Protein AF-A0A965DTY1-F1 (afdb_monomer_lite)

Sequence (358 aa):
MSQLIGAAFGLDPDPISHAQDLGVKCFQIQAGDPQGWKKPDVDFAGGTKELASFIKGKKLTVYLHAAYVINVASTNNRIRIPSRKLLQQTVDLAKELNAQGVIVHAGHVTKDDDPKKGFDNWRKAAEQTEMHVPVLIENTAGGSHAMARTLENITNLWEFVGHTEIGFCLDTCHAWAAGIKLETVVSDEAGKLFVNLEDKNQIAEVDIAKAAVTNIWDLSPSESPTGLAIDIKTKRLFSTCDKTLVVMDATNGKIVATVPIGEGCDGAAFDPASKLIFTSNGSGTVSVVKEVSANEFKLVETITTKRGARTISLDNKTHMVYLPTADYEPLPADAPKGTRAKVIPGSFQVLVLAPSKK

Structure (mmCIF, N/CA/C/O backbone):
data_AF-A0A965DTY1-F1
#
_entry.id   AF-A0A965DTY1-F1
#
loop_
_atom_site.group_PDB
_atom_site.id
_atom_site.type_symbol
_atom_site.label_atom_id
_atom_site.label_alt_id
_atom_site.label_comp_id
_atom_site.label_asym_id
_atom_site.label_entity_id
_atom_site.label_seq_id
_atom_site.pdbx_PDB_ins_code
_atom_site.Cartn_x
_atom_site.Cartn_y
_atom_site.Cartn_z
_atom_site.occupancy
_atom_site.B_iso_or_equiv
_atom_site.auth_seq_id
_atom_site.auth_comp_id
_atom_site.auth_asym_id
_atom_site.auth_atom_id
_atom_site.pdbx_PDB_model_num
ATOM 1 N N . MET A 1 1 ? 4.775 -14.799 5.779 1.00 44.03 1 MET A N 1
ATOM 2 C CA . MET A 1 1 ? 3.349 -14.447 5.993 1.00 44.03 1 MET A CA 1
ATOM 3 C C . MET A 1 1 ? 2.667 -14.511 4.639 1.00 44.03 1 MET A C 1
ATOM 5 O O . MET A 1 1 ? 3.230 -13.969 3.703 1.00 44.03 1 MET A O 1
ATOM 9 N N . SER A 1 2 ? 1.527 -15.190 4.496 1.00 49.75 2 SER A N 1
ATOM 10 C CA . SER A 1 2 ? 0.766 -15.139 3.239 1.00 49.75 2 SER A CA 1
ATOM 11 C C . SER A 1 2 ? 0.134 -13.756 3.090 1.00 49.75 2 SER A C 1
ATOM 13 O O . SER A 1 2 ? -0.606 -13.340 3.982 1.00 49.75 2 SER A O 1
ATOM 15 N N . GLN A 1 3 ? 0.407 -13.058 1.989 1.00 60.16 3 GLN A N 1
ATOM 16 C CA . GLN A 1 3 ? -0.306 -11.833 1.637 1.00 60.16 3 GLN A CA 1
ATOM 17 C C . GLN A 1 3 ? -1.795 -12.164 1.453 1.00 60.16 3 GLN A C 1
ATOM 19 O O . GLN A 1 3 ? -2.151 -13.032 0.655 1.00 60.16 3 GLN A O 1
ATOM 24 N N . LEU A 1 4 ? -2.666 -11.521 2.230 1.00 76.12 4 LEU A N 1
ATOM 25 C CA . LEU A 1 4 ? -4.111 -11.669 2.089 1.00 76.12 4 LEU A CA 1
ATOM 26 C C . LEU A 1 4 ? -4.615 -10.592 1.130 1.00 76.12 4 LEU A C 1
ATOM 28 O O . LEU A 1 4 ? -4.519 -9.406 1.429 1.00 76.12 4 LEU A O 1
ATOM 32 N N . ILE A 1 5 ? -5.154 -11.009 -0.013 1.00 77.50 5 ILE A N 1
ATOM 33 C CA . ILE A 1 5 ? -5.895 -10.122 -0.914 1.00 77.50 5 ILE A CA 1
ATOM 34 C C . ILE A 1 5 ? -7.361 -10.142 -0.475 1.00 77.50 5 ILE A C 1
ATOM 36 O O . ILE A 1 5 ? -7.925 -11.213 -0.228 1.00 77.50 5 ILE A O 1
ATOM 40 N N . GLY A 1 6 ? -7.954 -8.959 -0.341 1.00 89.38 6 GLY A N 1
ATOM 41 C CA . GLY A 1 6 ? -9.315 -8.781 0.146 1.00 89.38 6 GLY A CA 1
ATOM 42 C C . GLY A 1 6 ? -10.066 -7.666 -0.568 1.00 89.38 6 GLY A C 1
ATOM 43 O O . GLY A 1 6 ? -9.585 -7.121 -1.559 1.00 89.38 6 GLY A O 1
ATOM 44 N N . ALA A 1 7 ? -11.247 -7.337 -0.054 1.00 91.75 7 ALA A N 1
ATOM 45 C CA . ALA A 1 7 ? -12.116 -6.295 -0.595 1.00 91.75 7 ALA A CA 1
ATOM 46 C C . ALA A 1 7 ? -12.779 -5.478 0.528 1.00 91.75 7 ALA A C 1
ATOM 48 O O . ALA A 1 7 ? -12.890 -5.941 1.663 1.00 91.75 7 ALA A O 1
ATOM 49 N N . ALA A 1 8 ? -13.214 -4.256 0.220 1.00 93.12 8 ALA A N 1
ATOM 50 C CA . ALA A 1 8 ? -13.987 -3.418 1.133 1.00 93.12 8 ALA A CA 1
ATOM 51 C C . ALA A 1 8 ? -15.462 -3.432 0.715 1.00 93.12 8 ALA A C 1
ATOM 53 O O . ALA A 1 8 ? -15.778 -3.118 -0.430 1.00 93.12 8 ALA A O 1
ATOM 54 N N . PHE A 1 9 ? -16.356 -3.794 1.635 1.00 94.38 9 PHE A N 1
ATOM 55 C CA . PHE A 1 9 ? -17.782 -3.997 1.345 1.00 94.38 9 PHE A CA 1
ATOM 56 C C . PHE A 1 9 ? -18.688 -2.868 1.850 1.00 94.38 9 PHE A C 1
ATOM 58 O O . PHE A 1 9 ? -19.859 -2.809 1.493 1.00 94.38 9 PHE A O 1
ATOM 65 N N . GLY A 1 10 ? -18.168 -1.934 2.650 1.00 91.69 10 GLY A N 1
ATOM 66 C CA . GLY A 1 10 ? -18.979 -0.843 3.195 1.00 91.69 10 GLY A CA 1
ATOM 67 C C . GLY A 1 10 ? -20.099 -1.359 4.109 1.00 91.69 10 GLY A C 1
ATOM 68 O O . GLY A 1 10 ? -19.841 -2.192 4.979 1.00 91.69 10 GLY A O 1
ATOM 69 N N . LEU A 1 11 ? -21.318 -0.843 3.923 1.00 89.69 11 LEU A N 1
ATOM 70 C CA . LEU A 1 11 ? -22.541 -1.229 4.647 1.00 89.69 11 LEU A CA 1
ATOM 71 C C . LEU A 1 11 ? -23.241 -2.429 3.987 1.00 89.69 11 LEU A C 1
ATOM 73 O O . LEU A 1 11 ? -24.417 -2.364 3.641 1.00 89.69 11 LEU A O 1
ATOM 77 N N . ASP A 1 12 ? -22.496 -3.499 3.737 1.00 92.31 12 ASP A N 1
ATOM 78 C CA . ASP A 1 12 ? -23.054 -4.717 3.153 1.00 92.31 12 ASP A CA 1
ATOM 79 C C . ASP A 1 12 ? -23.838 -5.513 4.211 1.00 92.31 12 ASP A C 1
ATOM 81 O O . ASP A 1 12 ? -23.256 -5.849 5.250 1.00 92.31 12 ASP A O 1
ATOM 85 N N . PRO A 1 13 ? -25.127 -5.829 3.977 1.00 93.50 13 PRO A N 1
ATOM 86 C CA . PRO A 1 13 ? -25.920 -6.593 4.928 1.00 93.50 13 PRO A CA 1
ATOM 87 C C . PRO A 1 13 ? -25.627 -8.103 4.926 1.00 93.50 13 PRO A C 1
ATOM 89 O O . PRO A 1 13 ? -26.042 -8.814 5.844 1.00 93.50 13 PRO A O 1
ATOM 92 N N . ASP A 1 14 ? -24.907 -8.622 3.926 1.00 95.50 14 ASP A N 1
ATOM 93 C CA . ASP A 1 14 ? -24.452 -10.015 3.876 1.00 95.50 14 ASP A CA 1
ATOM 94 C C . ASP A 1 14 ? -23.006 -10.129 3.350 1.00 95.50 14 ASP A C 1
ATOM 96 O O . ASP A 1 14 ? -22.740 -10.689 2.276 1.00 95.50 14 ASP A O 1
ATOM 100 N N . PRO A 1 15 ? -22.020 -9.670 4.145 1.00 95.50 15 PRO A N 1
ATOM 101 C CA . PRO A 1 15 ? -20.619 -9.696 3.738 1.00 95.50 15 PRO A CA 1
ATOM 102 C C . PRO A 1 15 ? -20.065 -11.125 3.611 1.00 95.50 15 PRO A C 1
ATOM 104 O O . PRO A 1 15 ? -19.002 -11.329 3.025 1.00 95.50 15 PRO A O 1
ATOM 107 N N . ILE A 1 16 ? -20.755 -12.134 4.162 1.00 95.31 16 ILE A N 1
ATOM 108 C CA . ILE A 1 16 ? -20.329 -13.537 4.102 1.00 95.31 16 ILE A CA 1
ATOM 109 C C . ILE A 1 16 ? -20.594 -14.119 2.717 1.00 95.31 16 ILE A C 1
ATOM 111 O O . ILE A 1 16 ? -19.704 -14.769 2.157 1.00 95.31 16 ILE A O 1
ATOM 115 N N . SER A 1 17 ? -21.796 -13.908 2.181 1.00 95.31 17 SER A N 1
ATOM 116 C CA . SER A 1 17 ? -22.133 -14.341 0.822 1.00 95.31 17 SER A CA 1
ATOM 117 C C . SER A 1 17 ? -21.307 -13.569 -0.203 1.00 95.31 17 SER A C 1
ATOM 119 O O . SER A 1 17 ? -20.682 -14.184 -1.064 1.00 95.31 17 SER A O 1
ATOM 121 N N . HIS A 1 18 ? -21.165 -12.253 -0.032 1.00 95.50 18 HIS A N 1
ATOM 122 C CA . HIS A 1 18 ? -20.361 -11.437 -0.941 1.00 95.50 18 HIS A CA 1
ATOM 123 C C . HIS A 1 18 ? -18.877 -11.853 -0.964 1.00 95.50 18 HIS A C 1
ATOM 125 O O . HIS A 1 18 ? -18.286 -12.004 -2.036 1.00 95.50 18 HIS A O 1
ATOM 131 N N . ALA A 1 19 ? -18.268 -12.131 0.197 1.00 94.94 19 ALA A N 1
ATOM 132 C CA . ALA A 1 19 ? -16.904 -12.664 0.251 1.00 94.94 19 ALA A CA 1
ATOM 133 C C . ALA A 1 19 ? -16.766 -14.004 -0.487 1.00 94.94 19 ALA A C 1
ATOM 135 O O . ALA A 1 19 ? -15.760 -14.245 -1.159 1.00 94.94 19 ALA A O 1
ATOM 136 N N . GLN A 1 20 ? -17.771 -14.877 -0.366 1.00 93.62 20 GLN A N 1
ATOM 137 C CA . GLN A 1 20 ? -17.797 -16.172 -1.038 1.00 93.62 20 GLN A CA 1
ATOM 138 C C . GLN A 1 20 ? -17.907 -16.020 -2.559 1.00 93.62 20 GLN A C 1
ATOM 140 O O . GLN A 1 20 ? -17.165 -16.694 -3.274 1.00 93.62 20 GLN A O 1
ATOM 145 N N . ASP A 1 21 ? -18.762 -15.119 -3.035 1.00 95.25 21 ASP A N 1
ATOM 146 C CA . ASP A 1 21 ? -18.956 -14.850 -4.462 1.00 95.25 21 ASP A CA 1
ATOM 147 C C . ASP A 1 21 ? -17.685 -14.293 -5.117 1.00 95.25 21 ASP A C 1
ATOM 149 O O . ASP A 1 21 ? -17.334 -14.675 -6.234 1.00 95.25 21 ASP A O 1
ATOM 153 N N . LEU A 1 22 ? -16.939 -13.452 -4.394 1.00 93.62 22 LEU A N 1
ATOM 154 C CA . LEU A 1 22 ? -15.641 -12.930 -4.836 1.00 93.62 22 LEU A CA 1
ATOM 155 C C . LEU A 1 22 ? -14.469 -13.897 -4.596 1.00 93.62 22 LEU A C 1
ATOM 157 O O . LEU A 1 22 ? -13.352 -13.633 -5.042 1.00 93.62 22 LEU A O 1
ATOM 161 N N . GLY A 1 23 ? -14.684 -14.998 -3.872 1.00 92.44 23 GLY A N 1
ATOM 162 C CA . GLY A 1 23 ? -13.633 -15.949 -3.509 1.00 92.44 23 GLY A CA 1
ATOM 163 C C . GLY A 1 23 ? -12.563 -15.382 -2.564 1.00 92.44 23 GLY A C 1
ATOM 164 O O . GLY A 1 23 ? -11.454 -15.922 -2.505 1.00 92.44 23 GLY A O 1
ATOM 165 N N . VAL A 1 24 ? -12.866 -14.312 -1.821 1.00 92.44 24 VAL A N 1
ATOM 166 C CA . VAL A 1 24 ? -11.932 -13.668 -0.883 1.00 92.44 24 VAL A CA 1
ATOM 167 C C . VAL A 1 24 ? -12.095 -14.216 0.534 1.00 92.44 24 VAL A C 1
ATOM 169 O O . VAL A 1 24 ? -13.180 -14.589 0.971 1.00 92.44 24 VAL A O 1
ATOM 172 N N . LYS A 1 25 ? -10.990 -14.259 1.287 1.00 92.88 25 LYS A N 1
ATOM 173 C CA . LYS A 1 25 ? -10.983 -14.656 2.711 1.00 92.88 25 LYS A CA 1
ATOM 174 C C . LYS A 1 25 ? -10.680 -13.506 3.662 1.00 92.88 25 LYS A C 1
ATOM 176 O O . LYS A 1 25 ? -10.704 -13.705 4.871 1.00 92.88 25 LYS A O 1
ATOM 181 N N . CYS A 1 26 ? -10.368 -12.338 3.118 1.00 95.31 26 CYS A N 1
ATOM 182 C CA . CYS A 1 26 ? -10.081 -11.118 3.850 1.00 95.31 26 CYS A CA 1
ATOM 183 C C . CYS A 1 26 ? -11.016 -10.026 3.339 1.00 95.31 26 CYS A C 1
ATOM 185 O O . CYS A 1 26 ? -11.163 -9.887 2.125 1.00 95.31 26 CYS A O 1
ATOM 187 N N . PHE A 1 27 ? -11.648 -9.268 4.228 1.00 96.12 27 PHE A N 1
ATOM 188 C CA . PHE A 1 27 ? -12.442 -8.112 3.827 1.00 96.12 27 PHE A CA 1
ATOM 189 C C . PHE A 1 27 ? -12.602 -7.085 4.948 1.00 96.12 27 PHE A C 1
ATOM 191 O O . PHE A 1 27 ? -12.341 -7.357 6.120 1.00 96.12 27 PHE A O 1
ATOM 198 N N . GLN A 1 28 ? -13.049 -5.895 4.567 1.00 96.88 28 GLN A N 1
ATOM 199 C CA . GLN A 1 28 ? -13.384 -4.801 5.469 1.00 96.88 28 GLN A CA 1
ATOM 200 C C . GLN A 1 28 ? -14.872 -4.464 5.357 1.00 96.88 28 GLN A C 1
ATOM 202 O O . GLN A 1 28 ? -15.403 -4.382 4.250 1.00 96.88 28 GLN A O 1
ATOM 207 N N . ILE A 1 29 ? -15.527 -4.211 6.490 1.00 96.62 29 ILE A N 1
ATOM 208 C CA . ILE A 1 29 ? -16.904 -3.691 6.554 1.00 96.62 29 ILE A CA 1
ATOM 209 C C . ILE A 1 29 ? -16.952 -2.390 7.353 1.00 96.62 29 ILE A C 1
ATOM 211 O O . ILE A 1 29 ? -16.073 -2.111 8.171 1.00 96.62 29 ILE A O 1
ATOM 215 N N . GLN A 1 30 ? -17.984 -1.590 7.113 1.00 95.94 30 GLN A N 1
ATOM 216 C CA . GLN A 1 30 ? -18.230 -0.345 7.830 1.00 95.94 30 GLN A CA 1
ATOM 217 C C . GLN A 1 30 ? -18.951 -0.624 9.159 1.00 95.94 30 GLN A C 1
ATOM 219 O O . GLN A 1 30 ? -19.897 -1.406 9.204 1.00 95.94 30 GLN A O 1
ATOM 224 N N . ALA A 1 31 ? -18.520 0.028 10.241 1.00 91.31 31 ALA A N 1
ATOM 225 C CA . ALA A 1 31 ? -19.165 -0.077 11.550 1.00 91.31 31 ALA A CA 1
ATOM 226 C C . ALA A 1 31 ? -20.314 0.943 11.683 1.00 91.31 31 ALA A C 1
ATOM 228 O O . ALA A 1 31 ? -20.090 2.086 12.090 1.00 91.31 31 ALA A O 1
ATOM 229 N N . GLY A 1 32 ? -21.533 0.530 11.332 1.00 91.94 32 GLY A N 1
ATOM 230 C CA . GLY A 1 32 ? -22.729 1.380 11.315 1.00 91.94 32 GLY A CA 1
ATOM 231 C C . GLY A 1 32 ? -22.646 2.559 10.337 1.00 91.94 32 GLY A C 1
ATOM 232 O O . GLY A 1 32 ? -21.766 2.622 9.483 1.00 91.94 32 GLY A O 1
ATOM 233 N N . ASP A 1 33 ? -23.570 3.518 10.452 1.00 93.50 33 ASP A N 1
ATOM 234 C CA . ASP A 1 33 ? -23.612 4.701 9.577 1.00 93.50 33 ASP A CA 1
ATOM 235 C C . ASP A 1 33 ? -22.271 5.474 9.594 1.00 93.50 33 ASP A C 1
ATOM 237 O O . ASP A 1 33 ? -21.916 6.057 10.627 1.00 93.50 33 ASP A O 1
ATOM 241 N N . PRO A 1 34 ? -21.537 5.550 8.464 1.00 92.69 34 PRO A N 1
ATOM 242 C CA . PRO A 1 34 ? -20.238 6.213 8.409 1.00 92.69 34 PRO A CA 1
ATOM 243 C C . PRO A 1 34 ? -20.304 7.715 8.714 1.00 92.69 34 PRO A C 1
ATOM 245 O O . PRO A 1 34 ? -19.287 8.308 9.073 1.00 92.69 34 PRO A O 1
ATOM 248 N N . GLN A 1 35 ? -21.475 8.341 8.575 1.00 94.69 35 GLN A N 1
ATOM 249 C CA . GLN A 1 35 ? -21.698 9.766 8.838 1.00 94.69 35 GLN A CA 1
ATOM 250 C C . GLN A 1 35 ? -22.445 10.012 10.165 1.00 94.69 35 GLN A C 1
ATOM 252 O O . GLN A 1 35 ? -22.786 11.151 10.494 1.00 94.69 35 GLN A O 1
ATOM 257 N N . GLY A 1 36 ? -22.709 8.954 10.936 1.00 94.31 36 GLY A N 1
ATOM 258 C CA . GLY A 1 36 ? -23.545 8.987 12.129 1.00 94.31 36 GLY A CA 1
ATOM 259 C C . GLY A 1 36 ? -22.767 8.935 13.446 1.00 94.31 36 GLY A C 1
ATOM 260 O O . GLY A 1 36 ? -21.664 8.411 13.538 1.00 94.31 36 GLY A O 1
ATOM 261 N N . TRP A 1 37 ? -23.394 9.438 14.515 1.00 96.88 37 TRP A N 1
ATOM 262 C CA . TRP A 1 37 ? -22.891 9.354 15.900 1.00 96.88 37 TRP A CA 1
ATOM 263 C C . TRP A 1 37 ? -23.561 8.247 16.728 1.00 96.88 37 TRP A C 1
ATOM 265 O O . TRP A 1 37 ? -23.417 8.200 17.953 1.00 96.88 37 TRP A O 1
ATOM 275 N N . LYS A 1 38 ? -24.371 7.400 16.083 1.00 96.12 38 LYS A N 1
ATOM 276 C CA . LYS A 1 38 ? -25.043 6.284 16.753 1.00 96.12 38 LYS A CA 1
ATOM 277 C C . LYS A 1 38 ? -24.011 5.246 17.186 1.00 96.12 38 LYS A C 1
ATOM 279 O O . LYS A 1 38 ? -22.919 5.183 16.633 1.00 96.12 38 LYS A O 1
ATOM 284 N N . LYS A 1 39 ? -24.371 4.436 18.187 1.00 96.25 39 LYS A N 1
ATOM 285 C CA . LYS A 1 39 ? -23.542 3.295 18.588 1.00 96.25 39 LYS A CA 1
ATOM 286 C C . LYS A 1 39 ? -23.297 2.417 17.343 1.00 96.25 39 LYS A C 1
ATOM 288 O O . LYS A 1 39 ? -24.282 2.150 16.657 1.00 96.25 39 LYS A O 1
ATOM 293 N N . PRO A 1 40 ? -22.055 1.980 17.069 1.00 95.81 40 PRO A N 1
ATOM 294 C CA . PRO A 1 40 ? -21.754 1.158 15.908 1.00 95.81 40 PRO A CA 1
ATOM 295 C C . PRO A 1 40 ? -22.448 -0.197 16.006 1.00 95.81 40 PRO A C 1
ATOM 297 O O . PRO A 1 40 ? -22.589 -0.764 17.096 1.00 95.81 40 PRO A O 1
ATOM 300 N N . ASP A 1 41 ? -22.838 -0.711 14.853 1.00 94.75 41 ASP A N 1
ATOM 301 C CA . ASP A 1 41 ? -23.474 -2.002 14.657 1.00 94.75 41 ASP A CA 1
ATOM 302 C C . ASP A 1 41 ? -23.024 -2.623 13.326 1.00 94.75 41 ASP A C 1
ATOM 304 O O . ASP A 1 41 ? -22.194 -2.071 12.598 1.00 94.75 41 ASP A O 1
ATOM 308 N N . VAL A 1 42 ? -23.530 -3.823 13.051 1.00 94.12 42 VAL A N 1
ATOM 309 C CA . VAL A 1 42 ? -23.420 -4.477 11.746 1.00 94.12 42 VAL A CA 1
ATOM 310 C C . VAL A 1 42 ? -24.822 -4.686 11.204 1.00 94.12 42 VAL A C 1
ATOM 312 O O . VAL A 1 42 ? -25.698 -5.142 11.940 1.00 94.12 42 VAL A O 1
ATOM 315 N N . ASP A 1 43 ? -25.025 -4.410 9.919 1.00 91.38 43 ASP A N 1
ATOM 316 C CA . ASP A 1 43 ? -26.311 -4.616 9.241 1.00 91.38 43 ASP A CA 1
ATOM 317 C C . ASP A 1 43 ? -26.515 -6.084 8.821 1.00 91.38 43 ASP A C 1
ATOM 319 O O . ASP A 1 43 ? -27.026 -6.394 7.756 1.00 91.38 43 ASP A O 1
ATOM 323 N N . PHE A 1 44 ? -26.062 -7.030 9.645 1.00 95.00 44 PHE A N 1
ATOM 324 C CA . PHE A 1 44 ? -26.203 -8.454 9.357 1.00 95.00 44 PHE A CA 1
ATOM 325 C C . PHE A 1 44 ? -27.496 -8.984 9.974 1.00 95.00 44 PHE A C 1
ATOM 327 O O . PHE A 1 44 ? -27.711 -8.819 11.175 1.00 95.00 44 PHE A O 1
ATOM 334 N N . ALA A 1 45 ? -28.329 -9.679 9.193 1.00 93.38 45 ALA A N 1
ATOM 335 C CA . ALA A 1 45 ? -29.639 -10.166 9.648 1.00 93.38 45 ALA A CA 1
ATOM 336 C C . ALA A 1 45 ? -29.565 -11.054 10.910 1.00 93.38 45 ALA A C 1
ATOM 338 O O . ALA A 1 45 ? -30.432 -10.974 11.780 1.00 93.38 45 ALA A O 1
ATOM 339 N N . GLY A 1 46 ? -28.505 -11.859 11.036 1.00 92.88 46 GLY A N 1
ATOM 340 C CA . GLY A 1 46 ? -28.222 -12.692 12.214 1.00 92.88 46 GLY A CA 1
ATOM 341 C C . GLY A 1 46 ? -27.621 -11.945 13.416 1.00 92.88 46 GLY A C 1
ATOM 342 O O . GLY A 1 46 ? -27.363 -12.516 14.479 1.00 92.88 46 GLY A O 1
ATOM 343 N N . GLY A 1 47 ? -27.354 -10.650 13.252 1.00 94.38 47 GLY A N 1
ATOM 344 C CA . GLY A 1 47 ? -26.660 -9.801 14.209 1.00 94.38 47 GLY A CA 1
ATOM 345 C C . GLY A 1 47 ? -25.188 -10.172 14.422 1.00 94.38 47 GLY A C 1
ATOM 346 O O . GLY A 1 47 ? -24.638 -11.115 13.848 1.00 94.38 47 GLY A O 1
ATOM 347 N N . THR A 1 48 ? -24.536 -9.425 15.313 1.00 95.06 48 THR A N 1
ATOM 348 C CA . THR A 1 48 ? -23.092 -9.518 15.582 1.00 95.06 48 THR A CA 1
ATOM 349 C C . THR A 1 48 ? -22.625 -10.930 15.944 1.00 95.06 48 THR A C 1
ATOM 351 O O . THR A 1 48 ? -21.600 -11.387 15.446 1.00 95.06 48 THR A O 1
ATOM 354 N N . LYS A 1 49 ? -23.369 -11.655 16.792 1.00 95.75 49 LYS A N 1
ATOM 355 C CA . LYS A 1 49 ? -22.956 -12.986 17.285 1.00 95.75 49 LYS A CA 1
ATOM 356 C C . LYS A 1 49 ? -22.949 -14.048 16.191 1.00 95.75 49 LYS A C 1
ATOM 358 O O . LYS A 1 49 ? -22.062 -14.906 16.167 1.00 95.75 49 LYS A O 1
ATOM 363 N N . GLU A 1 50 ? -23.942 -14.016 15.310 1.00 96.69 50 GLU A N 1
ATOM 364 C CA . GLU A 1 50 ? -24.015 -14.960 14.202 1.00 96.69 50 GLU A CA 1
ATOM 365 C C . GLU A 1 50 ? -22.949 -14.629 13.154 1.00 96.69 50 GLU A C 1
ATOM 367 O O . GLU A 1 50 ? -22.210 -15.525 12.741 1.00 96.69 50 GLU A O 1
ATOM 372 N N . LEU A 1 51 ? -22.759 -13.341 12.835 1.00 96.81 51 LEU A N 1
ATOM 373 C CA . LEU A 1 51 ? -21.675 -12.901 11.956 1.00 96.81 51 LEU A CA 1
ATOM 374 C C . LEU A 1 51 ? -20.300 -13.341 12.486 1.00 96.81 51 LEU A C 1
ATOM 376 O O . LEU A 1 51 ? -19.520 -13.947 11.751 1.00 96.81 51 LEU A O 1
ATOM 380 N N . ALA A 1 52 ? -20.023 -13.129 13.776 1.00 97.00 52 ALA A N 1
ATOM 381 C CA . ALA A 1 52 ? -18.791 -13.583 14.428 1.00 97.00 52 ALA A CA 1
ATOM 382 C C . ALA A 1 52 ? -18.591 -15.106 14.310 1.00 97.00 52 ALA A C 1
ATOM 384 O O . ALA A 1 52 ? -17.478 -15.592 14.081 1.00 97.00 52 ALA A O 1
ATOM 385 N N . SER A 1 53 ? -19.679 -15.873 14.432 1.00 97.31 53 SER A N 1
ATOM 386 C CA . SER A 1 53 ? -19.658 -17.332 14.292 1.00 97.31 53 SER A CA 1
ATOM 387 C C . SER A 1 53 ? -19.304 -17.754 12.864 1.00 97.31 53 SER A C 1
ATOM 389 O O . SER A 1 53 ? -18.481 -18.656 12.687 1.00 97.31 53 SER A O 1
ATOM 391 N N . PHE A 1 54 ? -19.840 -17.069 11.847 1.00 96.38 54 PHE A N 1
ATOM 392 C CA . PHE A 1 54 ? -19.468 -17.289 10.447 1.00 96.38 54 PHE A CA 1
ATOM 393 C C . PHE A 1 54 ? -18.013 -16.921 10.164 1.00 96.38 54 PHE A C 1
ATOM 395 O O . PHE A 1 54 ? -17.301 -17.725 9.558 1.00 96.38 54 PHE A O 1
ATOM 402 N N . ILE A 1 55 ? -17.551 -15.761 10.641 1.00 95.62 55 ILE A N 1
ATOM 403 C CA . ILE A 1 55 ? -16.160 -15.306 10.493 1.00 95.62 55 ILE A CA 1
ATOM 404 C C . ILE A 1 55 ? -15.202 -16.365 11.040 1.00 95.62 55 ILE A C 1
ATOM 406 O O . ILE A 1 55 ? -14.299 -16.825 10.336 1.00 95.62 55 ILE A O 1
ATOM 410 N N . LYS A 1 56 ? -15.444 -16.833 12.269 1.00 95.50 56 LYS A N 1
ATOM 411 C CA . LYS A 1 56 ? -14.625 -17.869 12.904 1.00 95.50 56 LYS A CA 1
ATOM 412 C C . LYS A 1 56 ? -14.722 -19.213 12.179 1.00 95.50 56 LYS A C 1
ATOM 414 O O . LYS A 1 56 ? -13.695 -19.825 11.889 1.00 95.50 56 LYS A O 1
ATOM 419 N N . GLY A 1 57 ? -15.937 -19.678 11.883 1.00 95.50 57 GLY A N 1
ATOM 420 C CA . GLY A 1 57 ? -16.184 -20.987 11.271 1.00 95.50 57 GLY A CA 1
ATOM 421 C C . GLY A 1 57 ? -15.596 -21.113 9.865 1.00 95.50 57 GLY A C 1
ATOM 422 O O . GLY A 1 57 ? -15.011 -22.143 9.529 1.00 95.50 57 GLY A O 1
ATOM 423 N N . LYS A 1 58 ? -15.679 -20.042 9.068 1.00 93.69 58 LYS A N 1
ATOM 424 C CA . LYS A 1 58 ? -15.114 -19.968 7.713 1.00 93.69 58 LYS A CA 1
ATOM 425 C C . LYS A 1 58 ? -13.647 -19.505 7.686 1.00 93.69 58 LYS A C 1
ATOM 427 O O . LYS A 1 58 ? -13.055 -19.470 6.608 1.00 93.69 58 LYS A O 1
ATOM 432 N N . LYS A 1 59 ? -13.043 -19.212 8.849 1.00 93.06 59 LYS A N 1
ATOM 433 C CA . LYS A 1 59 ? -11.668 -18.691 8.997 1.00 93.06 59 LYS A CA 1
ATOM 434 C C . LYS A 1 59 ? -11.431 -17.436 8.148 1.00 93.06 59 LYS A C 1
ATOM 436 O O . LYS A 1 59 ? -10.447 -17.355 7.413 1.00 93.06 59 LYS A O 1
ATOM 441 N N . LEU A 1 60 ? -12.371 -16.500 8.217 1.00 94.56 60 LEU A N 1
ATOM 442 C CA . LEU A 1 60 ? -12.309 -15.226 7.510 1.00 94.56 60 LEU A CA 1
ATOM 443 C C . LEU A 1 60 ? -11.520 -14.211 8.341 1.00 94.56 60 LEU A C 1
ATOM 445 O O . LEU A 1 60 ? -11.605 -14.187 9.568 1.00 94.56 60 LEU A O 1
ATOM 449 N N . THR A 1 61 ? -10.766 -13.364 7.656 1.00 95.75 61 THR A N 1
ATOM 450 C CA . THR A 1 61 ? -10.105 -12.190 8.218 1.00 95.75 61 THR A CA 1
ATOM 451 C C . THR A 1 61 ? -10.993 -10.980 7.969 1.00 95.75 61 THR A C 1
ATOM 453 O O . THR A 1 61 ? -11.288 -10.660 6.821 1.00 95.75 61 THR A O 1
ATOM 456 N N . VAL A 1 62 ? -11.423 -10.308 9.034 1.00 96.75 62 VAL A N 1
ATOM 457 C CA . VAL A 1 62 ? -12.307 -9.141 8.928 1.00 96.75 62 VAL A CA 1
ATOM 458 C C . VAL A 1 62 ? -11.691 -7.948 9.626 1.00 96.75 62 VAL A C 1
ATOM 460 O O . VAL A 1 62 ? -11.186 -8.082 10.738 1.00 96.75 62 VAL A O 1
ATOM 463 N N . TYR A 1 63 ? -11.774 -6.790 8.989 1.00 97.69 63 TYR A N 1
ATOM 464 C CA . TYR A 1 63 ? -11.472 -5.499 9.588 1.00 97.69 63 TYR A CA 1
ATOM 465 C C . TYR A 1 63 ? -12.736 -4.637 9.672 1.00 97.69 63 TYR A C 1
ATOM 467 O O . TYR A 1 63 ? -13.597 -4.705 8.792 1.00 97.69 63 TYR A O 1
ATOM 475 N N . LEU A 1 64 ? -12.846 -3.816 10.718 1.00 97.62 64 LEU A N 1
ATOM 476 C CA . LEU A 1 64 ? -13.896 -2.801 10.816 1.00 97.62 64 LEU A CA 1
ATOM 477 C C . LEU A 1 64 ? -13.340 -1.434 10.449 1.00 97.62 64 LEU A C 1
ATOM 479 O O . LEU A 1 64 ? -12.371 -0.990 11.052 1.00 97.62 64 LEU A O 1
ATOM 483 N N . HIS A 1 65 ? -13.995 -0.730 9.535 1.00 98.19 65 HIS A N 1
ATOM 484 C CA . HIS A 1 65 ? -13.744 0.689 9.339 1.00 98.19 65 HIS A CA 1
ATOM 485 C C . HIS A 1 65 ? -14.660 1.503 10.255 1.00 98.19 65 HIS A C 1
ATOM 487 O O . HIS A 1 65 ? -15.883 1.339 10.241 1.00 98.19 65 HIS A O 1
ATOM 493 N N . ALA A 1 66 ? -14.077 2.385 11.061 1.00 98.06 66 ALA A N 1
ATOM 494 C CA . ALA A 1 66 ? -14.816 3.254 11.964 1.00 98.06 66 ALA A CA 1
ATOM 495 C C . ALA A 1 66 ? -15.579 4.354 11.199 1.00 98.06 66 ALA A C 1
ATOM 497 O O . ALA A 1 66 ? -15.316 4.622 10.023 1.00 98.06 66 ALA A O 1
ATOM 498 N N . ALA A 1 67 ? -16.540 5.004 11.857 1.00 97.38 67 ALA A N 1
ATOM 499 C CA . ALA A 1 67 ? -17.298 6.100 11.254 1.00 97.38 67 ALA A CA 1
ATOM 500 C C . ALA A 1 67 ? -16.397 7.309 10.930 1.00 97.38 67 ALA A C 1
ATOM 502 O O . ALA A 1 67 ? -15.558 7.712 11.741 1.00 97.38 67 ALA A O 1
ATOM 503 N N . TYR A 1 68 ? -16.611 7.938 9.772 1.00 95.38 68 TYR A N 1
ATOM 504 C CA . TYR A 1 68 ? -15.821 9.074 9.283 1.00 95.38 68 TYR A CA 1
ATOM 505 C C . TYR A 1 68 ? -15.983 10.343 10.133 1.00 95.38 68 TYR A C 1
ATOM 507 O O . TYR A 1 68 ? -15.145 11.241 10.065 1.00 95.38 68 TYR A O 1
ATOM 515 N N . VAL A 1 69 ? -17.037 10.428 10.954 1.00 97.00 69 VAL A N 1
ATOM 516 C CA . VAL A 1 69 ? -17.254 11.553 11.883 1.00 97.00 69 VAL A CA 1
ATOM 517 C C . VAL A 1 69 ? -16.288 11.567 13.068 1.00 97.00 69 VAL A C 1
ATOM 519 O O . VAL A 1 69 ? -16.169 12.590 13.748 1.00 97.00 69 VAL A O 1
ATOM 522 N N . ILE A 1 70 ? -15.597 10.454 13.335 1.00 98.50 70 ILE A N 1
ATOM 523 C CA . ILE A 1 70 ? -14.609 10.377 14.410 1.00 98.50 70 ILE A CA 1
ATOM 524 C C . ILE A 1 70 ? -13.447 11.316 14.082 1.00 98.50 70 ILE A C 1
ATOM 526 O O . ILE A 1 70 ? -12.716 11.140 13.113 1.00 98.50 70 ILE A O 1
ATOM 530 N N . ASN A 1 71 ? -13.233 12.300 14.950 1.00 98.62 71 ASN A N 1
ATOM 531 C CA . ASN A 1 71 ? -12.068 13.169 14.917 1.00 98.62 71 ASN A CA 1
ATOM 532 C C . ASN A 1 71 ? -11.536 13.361 16.342 1.00 98.62 71 ASN A C 1
ATOM 534 O O . ASN A 1 71 ? -11.843 14.340 17.032 1.00 98.62 71 ASN A O 1
ATOM 538 N N . VAL A 1 72 ? -10.720 12.404 16.791 1.00 98.50 72 VAL A N 1
ATOM 539 C CA . VAL A 1 72 ? -10.095 12.461 18.121 1.00 98.50 72 VAL A CA 1
ATOM 540 C C . VAL A 1 72 ? -9.042 13.564 18.230 1.00 98.50 72 VAL A C 1
ATOM 542 O O . VAL A 1 72 ? -8.784 14.017 19.340 1.00 98.50 72 VAL A O 1
ATOM 545 N N . ALA A 1 73 ? -8.491 14.042 17.109 1.00 98.69 73 ALA A N 1
ATOM 546 C CA . ALA A 1 73 ? -7.530 15.142 17.070 1.00 98.69 73 ALA A CA 1
ATOM 547 C C . ALA A 1 73 ? -8.174 16.511 17.363 1.00 98.69 73 ALA A C 1
ATOM 549 O O . ALA A 1 73 ? -7.494 17.429 17.824 1.00 98.69 73 ALA A O 1
ATOM 550 N N . SER A 1 74 ? -9.486 16.650 17.137 1.00 98.56 74 SER A N 1
ATOM 551 C CA . SER A 1 74 ? -10.209 17.921 17.246 1.00 98.56 74 SER A CA 1
ATOM 552 C C . SER A 1 74 ? -9.968 18.635 18.579 1.00 98.56 74 SER A C 1
ATOM 554 O O . SER A 1 74 ? -10.082 18.041 19.650 1.00 98.56 74 SER A O 1
ATOM 556 N N . THR A 1 75 ? -9.720 19.943 18.559 1.00 98.38 75 THR A N 1
ATOM 557 C CA . THR A 1 75 ? -9.649 20.764 19.781 1.00 98.38 75 THR A CA 1
ATOM 558 C C . THR A 1 75 ? -11.033 21.055 20.375 1.00 98.38 75 THR A C 1
ATOM 560 O O . THR A 1 75 ? -11.141 21.334 21.571 1.00 98.38 75 THR A O 1
ATOM 563 N N . ASN A 1 76 ? -12.110 20.866 19.605 1.00 98.25 76 ASN A N 1
ATOM 564 C CA . ASN A 1 76 ? -13.486 21.030 20.061 1.00 98.25 76 ASN A CA 1
ATOM 565 C C . ASN A 1 76 ? -13.967 19.811 20.867 1.00 98.25 76 ASN A C 1
ATOM 567 O O . ASN A 1 76 ? -14.180 18.726 20.326 1.00 98.25 76 ASN A O 1
ATOM 571 N N . ASN A 1 77 ? -14.234 20.003 22.162 1.00 97.94 77 ASN A N 1
ATOM 572 C CA . ASN A 1 77 ? -14.697 18.935 23.057 1.00 97.94 77 ASN A CA 1
ATOM 573 C C . ASN A 1 77 ? -16.025 18.298 22.615 1.00 97.94 77 ASN A C 1
ATOM 575 O O . ASN A 1 77 ? -16.234 17.114 22.872 1.00 97.94 77 ASN A O 1
ATOM 579 N N . ARG A 1 78 ? -16.900 19.048 21.926 1.00 98.06 78 ARG A N 1
ATOM 580 C CA . ARG A 1 78 ? -18.173 18.527 21.394 1.00 98.06 78 ARG A CA 1
ATOM 581 C C . ARG A 1 78 ? -17.974 17.511 20.268 1.00 98.06 78 ARG A C 1
ATOM 583 O O . ARG A 1 78 ? -18.895 16.763 19.986 1.00 98.06 78 ARG A O 1
ATOM 590 N N . ILE A 1 79 ? -16.791 17.482 19.653 1.00 98.31 79 ILE A N 1
ATOM 591 C CA . ILE A 1 79 ? -16.404 16.500 18.635 1.00 98.31 79 ILE A CA 1
ATOM 592 C C . ILE A 1 79 ? -15.492 15.449 19.266 1.00 98.31 79 ILE A C 1
ATOM 594 O O . ILE A 1 79 ? -15.757 14.253 19.165 1.00 98.31 79 ILE A O 1
ATOM 598 N N . ARG A 1 80 ? -14.444 15.883 19.977 1.00 98.50 80 ARG A N 1
ATOM 599 C CA . ARG A 1 80 ? -13.402 14.993 20.506 1.00 98.50 80 ARG A CA 1
ATOM 600 C C . ARG A 1 80 ? -13.929 13.974 21.514 1.00 98.50 80 ARG A C 1
ATOM 602 O O . ARG A 1 80 ? -13.544 12.811 21.451 1.00 98.50 80 ARG A O 1
ATOM 609 N N . ILE A 1 81 ? -14.790 14.388 22.446 1.00 98.19 81 ILE A N 1
ATOM 610 C CA . ILE A 1 81 ? -15.283 13.485 23.495 1.00 98.19 81 ILE A CA 1
ATOM 611 C C . ILE A 1 81 ? -16.226 12.419 22.912 1.00 98.19 81 ILE A C 1
ATOM 613 O O . ILE A 1 81 ? -15.978 11.235 23.154 1.00 98.19 81 ILE A O 1
ATOM 617 N N . PRO A 1 82 ? -17.231 12.768 22.079 1.00 98.44 82 PRO A N 1
ATOM 618 C CA . PRO A 1 82 ? -18.004 11.760 21.356 1.00 98.44 82 PRO A CA 1
ATOM 619 C C . PRO A 1 82 ? -17.151 10.881 20.437 1.00 98.44 82 PRO A C 1
ATOM 621 O O . PRO A 1 82 ? -17.398 9.683 20.377 1.00 98.44 82 PRO A O 1
ATOM 624 N N . SER A 1 83 ? -16.114 11.432 19.791 1.00 98.75 83 SER A N 1
ATOM 625 C CA . SER A 1 83 ? -15.197 10.663 18.930 1.00 98.75 83 SER A CA 1
ATOM 626 C C . SER A 1 83 ? -14.486 9.552 19.695 1.00 98.75 83 SER A C 1
ATOM 628 O O . SER A 1 83 ? -14.457 8.419 19.230 1.00 98.75 83 SER A O 1
ATOM 630 N N . ARG A 1 84 ? -13.963 9.844 20.895 1.00 98.56 84 ARG A N 1
ATOM 631 C CA . ARG A 1 84 ? -13.322 8.829 21.751 1.00 98.56 84 ARG A CA 1
ATOM 632 C C . ARG A 1 84 ? -14.303 7.748 22.185 1.00 98.56 84 ARG A C 1
ATOM 634 O O . ARG A 1 84 ? -13.980 6.568 22.124 1.00 98.56 84 ARG A O 1
ATOM 641 N N . LYS A 1 85 ? -15.517 8.148 22.578 1.00 98.56 85 LYS A N 1
ATOM 642 C CA . LYS A 1 85 ? -16.575 7.200 22.943 1.00 98.56 85 LYS A CA 1
ATOM 643 C C . LYS A 1 85 ? -16.934 6.289 21.767 1.00 98.56 85 LYS A C 1
ATOM 645 O O . LYS A 1 85 ? -17.050 5.085 21.957 1.00 98.56 85 LYS A O 1
ATOM 650 N N . LEU A 1 86 ? -17.109 6.856 20.576 1.00 98.50 86 LEU A N 1
ATOM 651 C CA . LEU A 1 86 ? -17.490 6.106 19.383 1.00 98.50 86 LEU A CA 1
ATOM 652 C C . LEU A 1 86 ? -16.364 5.173 18.914 1.00 98.50 86 LEU A C 1
ATOM 654 O O . LEU A 1 86 ? -16.636 4.036 18.534 1.00 98.50 86 LEU A O 1
ATOM 658 N N . LEU A 1 87 ? -15.104 5.611 19.023 1.00 98.56 87 LEU A N 1
ATOM 659 C CA . LEU A 1 87 ? -13.937 4.765 18.775 1.00 98.56 87 LEU A CA 1
ATOM 660 C C . LEU A 1 87 ? -13.911 3.561 19.726 1.00 98.56 87 LEU A C 1
ATOM 662 O O . LEU A 1 87 ? -13.844 2.436 19.243 1.00 98.56 87 LEU A O 1
ATOM 666 N N . GLN A 1 88 ? -14.060 3.771 21.042 1.00 98.69 88 GLN A N 1
ATOM 667 C CA . GLN A 1 88 ? -14.116 2.665 22.009 1.00 98.69 88 GLN A CA 1
ATOM 668 C C . GLN A 1 88 ? -15.243 1.681 21.672 1.00 98.69 88 GLN A C 1
ATOM 670 O O . GLN A 1 88 ? -15.011 0.483 21.588 1.00 98.69 88 GLN A O 1
ATOM 675 N N . GLN A 1 89 ? -16.447 2.181 21.381 1.00 98.50 89 GLN A N 1
ATOM 676 C CA . GLN A 1 89 ? -17.575 1.323 21.004 1.00 98.50 89 GLN A CA 1
ATOM 677 C C . GLN A 1 89 ? -17.318 0.527 19.716 1.00 98.50 89 GLN A C 1
ATOM 679 O O . GLN A 1 89 ? -17.829 -0.581 19.569 1.00 98.50 89 GLN A O 1
ATOM 684 N N . THR A 1 90 ? -16.534 1.080 18.787 1.00 98.44 90 THR A N 1
ATOM 685 C CA . THR A 1 90 ? -16.133 0.385 17.555 1.00 98.44 90 THR A CA 1
ATOM 686 C C . THR A 1 90 ? -15.127 -0.726 17.860 1.00 98.44 90 THR A C 1
ATOM 688 O O . THR A 1 90 ? -15.243 -1.817 17.310 1.00 98.44 90 THR A O 1
ATOM 691 N N . VAL A 1 91 ? -14.177 -0.484 18.769 1.00 98.44 91 VAL A N 1
ATOM 692 C CA . VAL A 1 91 ? -13.221 -1.497 19.253 1.00 98.44 91 VAL A CA 1
ATOM 693 C C . VAL A 1 91 ? -13.940 -2.626 19.995 1.00 98.44 91 VAL A C 1
ATOM 695 O O . VAL A 1 91 ? -13.642 -3.799 19.763 1.00 98.44 91 VAL A O 1
ATOM 698 N N . ASP A 1 92 ? -14.931 -2.296 20.824 1.00 98.38 92 ASP A N 1
ATOM 699 C CA . ASP A 1 92 ? -15.759 -3.282 21.522 1.00 98.38 92 ASP A CA 1
ATOM 700 C C . ASP A 1 92 ? -16.522 -4.169 20.521 1.00 98.38 92 ASP A C 1
ATOM 702 O O . ASP A 1 92 ? -16.482 -5.396 20.621 1.00 98.38 92 ASP A O 1
ATOM 706 N N . LEU A 1 93 ? -17.149 -3.564 19.502 1.00 98.00 93 LEU A N 1
ATOM 707 C CA . LEU A 1 93 ? -17.826 -4.298 18.426 1.00 98.00 93 LEU A CA 1
ATOM 708 C C . LEU A 1 93 ? -16.849 -5.181 17.632 1.00 98.00 93 LEU A C 1
ATOM 710 O O . LEU A 1 93 ? -17.158 -6.332 17.327 1.00 98.00 93 LEU A O 1
ATOM 714 N N . ALA A 1 94 ? -15.657 -4.671 17.318 1.00 97.81 94 ALA A N 1
ATOM 715 C CA . ALA A 1 94 ? -14.629 -5.419 16.600 1.00 97.81 94 ALA A CA 1
ATOM 716 C C . ALA A 1 94 ? -14.189 -6.670 17.375 1.00 97.81 94 ALA A C 1
ATOM 718 O O . ALA A 1 94 ? -14.047 -7.745 16.788 1.00 97.81 94 ALA A O 1
ATOM 719 N N . LYS A 1 95 ? -14.044 -6.559 18.701 1.00 97.50 95 LYS A N 1
ATOM 720 C CA . LYS A 1 95 ? -13.784 -7.700 19.585 1.00 97.50 95 LYS A CA 1
ATOM 721 C C . LYS A 1 95 ? -14.918 -8.722 19.534 1.00 97.50 95 LYS A C 1
ATOM 723 O O . LYS A 1 95 ? -14.646 -9.914 19.410 1.00 97.50 95 LYS A O 1
ATOM 728 N N . GLU A 1 96 ? -16.176 -8.278 19.607 1.00 96.94 96 GLU A N 1
ATOM 729 C CA . GLU A 1 96 ? -17.345 -9.167 19.516 1.00 96.94 96 GLU A CA 1
ATOM 730 C C . GLU A 1 96 ? -17.397 -9.933 18.184 1.00 96.94 96 GLU A C 1
ATOM 732 O O . GLU A 1 96 ? -17.782 -11.102 18.165 1.00 96.94 96 GLU A O 1
ATOM 737 N N . LEU A 1 97 ? -16.956 -9.304 17.090 1.00 95.94 97 LEU A N 1
ATOM 738 C CA . LEU A 1 97 ? -16.862 -9.912 15.758 1.00 95.94 97 LEU A CA 1
ATOM 739 C C . LEU A 1 97 ? -15.629 -10.793 15.547 1.00 95.94 97 LEU A C 1
ATOM 741 O O . LEU A 1 97 ? -15.536 -11.456 14.512 1.00 95.94 97 LEU A O 1
ATOM 745 N N . ASN A 1 98 ? -14.684 -10.806 16.493 1.00 94.62 98 ASN A N 1
ATOM 746 C CA . ASN A 1 98 ? -13.364 -11.410 16.310 1.00 94.62 98 ASN A CA 1
ATOM 747 C C . ASN A 1 98 ? -12.618 -10.822 15.087 1.00 94.62 98 ASN A C 1
ATOM 749 O O . ASN A 1 98 ? -11.937 -11.538 14.345 1.00 94.62 98 ASN A O 1
ATOM 753 N N . ALA A 1 99 ? -12.781 -9.515 14.861 1.00 96.62 99 ALA A N 1
ATOM 754 C CA . ALA A 1 99 ? -12.090 -8.770 13.815 1.00 96.62 99 ALA A CA 1
ATOM 755 C C . ALA A 1 99 ? -10.586 -8.642 14.121 1.00 96.62 99 ALA A C 1
ATOM 757 O O . ALA A 1 99 ? -10.162 -8.669 15.275 1.00 96.62 99 ALA A O 1
ATOM 758 N N . GLN A 1 100 ? -9.769 -8.488 13.078 1.00 95.69 100 GLN A N 1
ATOM 759 C CA . GLN A 1 100 ? -8.316 -8.319 13.185 1.00 95.69 100 GLN A CA 1
ATOM 760 C C . GLN A 1 100 ? -7.890 -6.894 13.550 1.00 95.69 100 GLN A C 1
ATOM 762 O O . GLN A 1 100 ? -6.738 -6.683 13.919 1.00 95.69 100 GLN A O 1
ATOM 767 N N . GLY A 1 101 ? -8.791 -5.919 13.451 1.00 97.12 101 GLY A N 1
ATOM 768 C CA . GLY A 1 101 ? -8.522 -4.547 13.860 1.00 97.12 101 GLY A CA 1
ATOM 769 C C . GLY A 1 101 ? -9.618 -3.574 13.446 1.00 97.12 101 GLY A C 1
ATOM 770 O O . GLY A 1 101 ? -10.524 -3.915 12.679 1.00 97.12 101 GLY A O 1
ATOM 771 N N . VAL A 1 102 ? -9.504 -2.355 13.966 1.00 98.56 102 VAL A N 1
ATOM 772 C CA . VAL A 1 102 ? -10.325 -1.197 13.604 1.00 98.56 102 VAL A CA 1
ATOM 773 C C . VAL A 1 102 ? -9.473 -0.213 12.815 1.00 98.56 102 VAL A C 1
ATOM 775 O O . VAL A 1 102 ? -8.449 0.233 13.319 1.00 98.56 102 VAL A O 1
ATOM 778 N N . ILE A 1 103 ? -9.905 0.160 11.616 1.00 98.69 103 ILE A N 1
ATOM 779 C CA . ILE A 1 103 ? -9.309 1.235 10.825 1.00 98.69 103 ILE A CA 1
ATOM 780 C C . ILE A 1 103 ? -10.033 2.540 11.148 1.00 98.69 103 ILE A C 1
ATOM 782 O O . ILE A 1 103 ? -11.264 2.586 11.205 1.00 98.69 103 ILE A O 1
ATOM 786 N N . VAL A 1 104 ? -9.276 3.610 11.375 1.00 98.56 104 VAL A N 1
ATOM 787 C CA . VAL A 1 104 ? -9.811 4.943 11.659 1.00 98.56 104 VAL A CA 1
ATOM 788 C C . VAL A 1 104 ? -8.900 6.014 11.068 1.00 98.56 104 VAL A C 1
ATOM 790 O O . VAL A 1 104 ? -7.678 5.951 11.175 1.00 98.56 104 VAL A O 1
ATOM 793 N N . HIS A 1 105 ? -9.481 7.044 10.462 1.00 98.44 105 HIS A N 1
ATOM 794 C CA . HIS A 1 105 ? -8.703 8.177 9.970 1.00 98.44 105 HIS A CA 1
ATOM 795 C C . HIS A 1 105 ? -8.093 8.978 11.127 1.00 98.44 105 HIS A C 1
ATOM 797 O O . HIS A 1 105 ? -8.730 9.195 12.158 1.00 98.44 105 HIS A O 1
ATOM 803 N N . ALA A 1 106 ? -6.906 9.549 10.910 1.00 97.25 106 ALA A N 1
ATOM 804 C CA . ALA A 1 106 ? -6.232 10.393 11.903 1.00 97.25 106 ALA A CA 1
ATOM 805 C C . ALA A 1 106 ? -6.962 11.721 12.220 1.00 97.25 106 ALA A C 1
ATOM 807 O O . ALA A 1 106 ? -6.538 12.489 13.084 1.00 97.25 106 ALA A O 1
ATOM 808 N N . GLY A 1 107 ? -8.048 12.050 11.523 1.00 97.69 107 GLY A N 1
ATOM 809 C CA . GLY A 1 107 ? -8.749 13.316 11.712 1.00 97.69 107 GLY A CA 1
ATOM 810 C C . GLY A 1 107 ? -7.863 14.537 11.435 1.00 97.69 107 GLY A C 1
ATOM 811 O O . GLY A 1 107 ? -6.873 14.484 10.697 1.00 97.69 107 GLY A O 1
ATOM 812 N N . HIS A 1 108 ? -8.254 15.675 11.998 1.00 98.56 108 HIS A N 1
ATOM 813 C CA . HIS A 1 108 ? -7.637 16.963 11.698 1.00 98.56 108 HIS A CA 1
ATOM 814 C C . HIS A 1 108 ? -7.903 17.987 12.806 1.00 98.56 108 HIS A C 1
ATOM 816 O O . HIS A 1 108 ? -8.868 17.871 13.567 1.00 98.56 108 HIS A O 1
ATOM 822 N N . VAL A 1 109 ? -7.088 19.036 12.845 1.00 98.50 109 VAL A N 1
ATOM 823 C CA . VAL A 1 109 ? -7.383 20.252 13.616 1.00 98.50 109 VAL A CA 1
ATOM 824 C C . VAL A 1 109 ? -7.967 21.335 12.700 1.00 98.50 109 VAL A C 1
ATOM 826 O O . VAL A 1 109 ? -8.111 21.120 11.491 1.00 98.50 109 VAL A O 1
ATOM 829 N N . THR A 1 110 ? -8.393 22.472 13.252 1.00 97.62 110 THR A N 1
ATOM 830 C CA . THR A 1 110 ? -8.785 23.633 12.438 1.00 97.62 110 THR A CA 1
ATOM 831 C C . THR A 1 110 ? -7.565 24.487 12.097 1.00 97.62 110 THR A C 1
ATOM 833 O O . THR A 1 110 ? -6.493 24.310 12.667 1.00 97.62 110 THR A O 1
ATOM 836 N N . LYS A 1 111 ? -7.717 25.427 11.161 1.00 96.31 111 LYS A N 1
ATOM 837 C CA . LYS A 1 111 ? -6.613 26.284 10.699 1.00 96.31 111 LYS A CA 1
ATOM 838 C C . LYS A 1 111 ? -5.971 27.146 11.795 1.00 96.31 111 LYS A C 1
ATOM 840 O O . LYS A 1 111 ? -4.818 27.530 11.654 1.00 96.31 111 LYS A O 1
ATOM 845 N N . ASP A 1 112 ? -6.733 27.461 12.843 1.00 96.81 112 ASP A N 1
ATOM 846 C CA . ASP A 1 112 ? -6.314 28.350 13.931 1.00 96.81 112 ASP A CA 1
ATOM 847 C C . ASP A 1 112 ? -5.755 27.555 15.129 1.00 96.81 112 ASP A C 1
ATOM 849 O O . ASP A 1 112 ? -5.279 28.131 16.108 1.00 96.81 112 ASP A O 1
ATOM 853 N N . ASP A 1 113 ? -5.815 26.221 15.068 1.00 97.50 113 ASP A N 1
ATOM 854 C CA . ASP A 1 113 ? -5.272 25.340 16.092 1.00 97.50 113 ASP A CA 1
ATOM 855 C C . ASP A 1 113 ? -3.795 25.023 15.831 1.00 97.50 113 ASP A C 1
ATOM 857 O O . ASP A 1 113 ? -3.368 24.820 14.697 1.00 97.50 113 ASP A O 1
ATOM 861 N N . ASP A 1 114 ? -3.031 24.863 16.911 1.00 97.44 114 ASP A N 1
ATOM 862 C CA . ASP A 1 114 ? -1.701 24.251 16.862 1.00 97.44 114 ASP A CA 1
ATOM 863 C C . ASP A 1 114 ? -1.827 22.737 16.562 1.00 97.44 114 ASP A C 1
ATOM 865 O O . ASP A 1 114 ? -2.431 22.020 17.376 1.00 97.44 114 ASP A O 1
ATOM 869 N N . PRO A 1 115 ? -1.245 22.215 15.459 1.00 97.69 115 PRO A N 1
ATOM 870 C CA . PRO A 1 115 ? -1.264 20.788 15.127 1.00 97.69 115 PRO A CA 1
ATOM 871 C C . PRO A 1 115 ? -0.757 19.876 16.247 1.00 97.69 115 PRO A C 1
ATOM 873 O O . PRO A 1 115 ? -1.286 18.776 16.414 1.00 97.69 115 PRO A O 1
ATOM 876 N N . LYS A 1 116 ? 0.179 20.341 17.090 1.00 98.19 116 LYS A N 1
ATOM 877 C CA . LYS A 1 116 ? 0.675 19.565 18.241 1.00 98.19 116 LYS A CA 1
ATOM 878 C C . LYS A 1 116 ? -0.433 19.191 19.219 1.00 98.19 116 LYS A C 1
ATOM 880 O O . LYS A 1 116 ? -0.383 18.121 19.819 1.00 98.19 116 LYS A O 1
ATOM 885 N N . LYS A 1 117 ? -1.469 20.027 19.355 1.00 98.50 117 LYS A N 1
ATOM 886 C CA . LYS A 1 117 ? -2.648 19.685 20.166 1.00 98.50 117 LYS A CA 1
ATOM 887 C C . LYS A 1 117 ? -3.418 18.513 19.566 1.00 98.50 117 LYS A C 1
ATOM 889 O O . LYS A 1 117 ? -3.947 17.705 20.320 1.00 98.50 117 LYS A O 1
ATOM 894 N N . GLY A 1 118 ? -3.480 18.416 18.239 1.00 98.56 118 GLY A N 1
ATOM 895 C CA . GLY A 1 118 ? -4.088 17.288 17.539 1.00 98.56 118 GLY A CA 1
ATOM 896 C C . GLY A 1 118 ? -3.325 15.985 17.763 1.00 98.56 118 GLY A C 1
ATOM 897 O O . GLY A 1 118 ? -3.939 14.982 18.130 1.00 98.56 118 GLY A O 1
ATOM 898 N N . PHE A 1 119 ? -1.995 16.023 17.647 1.00 98.62 119 PHE A N 1
ATOM 899 C CA . PHE A 1 119 ? -1.128 14.874 17.932 1.00 98.62 119 PHE A CA 1
ATOM 900 C C . PHE A 1 119 ? -1.215 14.434 19.408 1.00 98.62 119 PHE A C 1
ATOM 902 O O . PHE A 1 119 ? -1.435 13.258 19.693 1.00 98.62 119 PHE A O 1
ATOM 909 N N . ASP A 1 120 ? -1.173 15.367 20.367 1.00 98.75 120 ASP A N 1
ATOM 910 C CA . ASP A 1 120 ? -1.354 15.047 21.795 1.00 98.75 120 ASP A CA 1
ATOM 911 C C . ASP A 1 120 ? -2.774 14.546 22.117 1.00 98.75 120 ASP A C 1
ATOM 913 O O . ASP A 1 120 ? -2.969 13.678 22.972 1.00 98.75 120 ASP A O 1
ATOM 917 N N . ASN A 1 121 ? -3.796 15.050 21.421 1.00 98.81 121 ASN A N 1
ATOM 918 C CA . ASN A 1 121 ? -5.155 14.537 21.560 1.00 98.81 121 ASN A CA 1
ATOM 919 C C . ASN A 1 121 ? -5.278 13.081 21.091 1.00 98.81 121 ASN A C 1
ATOM 921 O O . ASN A 1 121 ? -6.049 12.338 21.711 1.00 98.81 121 ASN A O 1
ATOM 925 N N . TRP A 1 122 ? -4.521 12.692 20.058 1.00 98.50 122 TRP A N 1
ATOM 926 C CA . TRP A 1 122 ? -4.357 11.306 19.619 1.00 98.50 122 TRP A CA 1
ATOM 927 C C . TRP A 1 122 ? -3.645 10.455 20.656 1.00 98.50 122 TRP A C 1
ATOM 929 O O . TRP A 1 122 ? -4.198 9.431 21.040 1.00 98.50 122 TRP A O 1
ATOM 939 N N . ARG A 1 123 ? -2.498 10.905 21.185 1.00 98.62 123 ARG A N 1
ATOM 940 C CA . ARG A 1 123 ? -1.802 10.221 22.289 1.00 98.62 123 ARG A CA 1
ATOM 941 C C . ARG A 1 123 ? -2.756 9.915 23.440 1.00 98.62 123 ARG A C 1
ATOM 943 O O . ARG A 1 123 ? -2.888 8.773 23.857 1.00 98.62 123 ARG A O 1
ATOM 950 N N . LYS A 1 124 ? -3.500 10.926 23.898 1.00 98.50 124 LYS A N 1
ATOM 951 C CA . LYS A 1 124 ? -4.503 10.773 24.962 1.00 98.50 124 LYS A CA 1
ATOM 952 C C . LYS A 1 124 ? -5.633 9.816 24.588 1.00 98.50 124 LYS A C 1
ATOM 954 O O . LYS A 1 124 ? -6.183 9.182 25.474 1.00 98.50 124 LYS A O 1
ATOM 959 N N . ALA A 1 125 ? -6.050 9.772 23.323 1.00 98.44 125 ALA A N 1
ATOM 960 C CA . ALA A 1 125 ? -7.067 8.824 22.876 1.00 98.44 125 ALA A CA 1
ATOM 961 C C . ALA A 1 125 ? -6.512 7.394 22.865 1.00 98.44 125 ALA A C 1
ATOM 963 O O . ALA A 1 125 ? -7.179 6.498 23.369 1.00 98.44 125 ALA A O 1
ATOM 964 N N . ALA A 1 126 ? -5.290 7.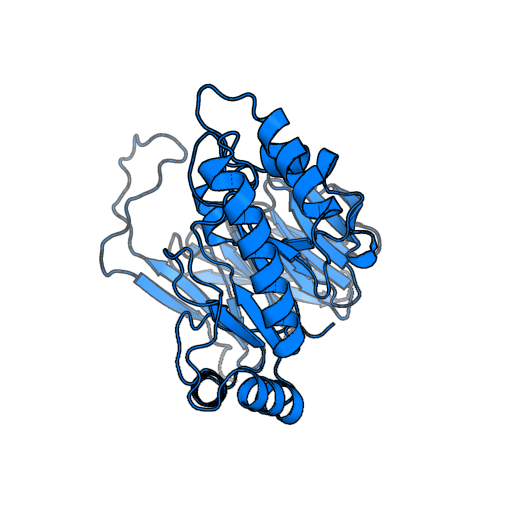199 22.369 1.00 97.88 126 ALA A N 1
ATOM 965 C CA . ALA A 1 126 ? -4.606 5.912 22.356 1.00 97.88 126 ALA A CA 1
ATOM 966 C C . ALA A 1 126 ? -4.372 5.376 23.779 1.00 97.88 126 ALA A C 1
ATOM 968 O O . ALA A 1 126 ? -4.724 4.242 24.064 1.00 97.88 126 ALA A O 1
ATOM 969 N N . GLU A 1 127 ? -3.893 6.210 24.706 1.00 97.69 127 GLU A N 1
ATOM 970 C CA . GLU A 1 127 ? -3.680 5.834 26.116 1.00 97.69 127 GLU A CA 1
ATOM 971 C C . GLU A 1 127 ? -4.984 5.517 26.877 1.00 97.69 127 GLU A C 1
ATOM 973 O O . GLU A 1 127 ? -4.947 4.839 27.900 1.00 97.69 127 GLU A O 1
ATOM 978 N N . GLN A 1 128 ? -6.131 6.035 26.421 1.00 97.25 128 GLN A N 1
ATOM 979 C CA . GLN A 1 128 ? -7.436 5.859 27.079 1.00 97.25 128 GLN A CA 1
ATOM 980 C C . GLN A 1 128 ? -8.308 4.774 26.445 1.00 97.25 128 GLN A C 1
ATOM 982 O O . GLN A 1 128 ? -9.287 4.364 27.062 1.00 97.25 128 GLN A O 1
ATOM 987 N N . THR A 1 129 ? -8.015 4.372 25.209 1.00 98.06 129 THR A N 1
ATOM 988 C CA . THR A 1 129 ? -8.796 3.355 24.504 1.00 98.06 129 THR A CA 1
ATOM 989 C C . THR A 1 129 ? -8.345 1.985 24.983 1.00 98.06 129 THR A C 1
ATOM 991 O O . THR A 1 129 ? -7.170 1.644 24.880 1.00 98.06 129 THR A O 1
ATOM 994 N N . GLU A 1 130 ? -9.276 1.172 25.470 1.00 97.31 130 GLU A N 1
ATOM 995 C CA . GLU A 1 130 ? -9.011 -0.232 25.766 1.00 97.31 130 GLU A CA 1
ATOM 996 C C . GLU A 1 130 ? -8.958 -1.007 24.444 1.00 97.31 130 GLU A C 1
ATOM 998 O O . GLU A 1 130 ? -9.979 -1.469 23.929 1.00 97.31 130 GLU A O 1
ATOM 1003 N N . MET A 1 131 ? -7.761 -1.111 23.858 1.00 95.12 131 MET A N 1
ATOM 1004 C CA . MET A 1 131 ? -7.530 -1.745 22.556 1.00 95.12 131 MET A CA 1
ATOM 1005 C C . MET A 1 131 ? -7.612 -3.273 22.652 1.00 95.12 131 MET A C 1
ATOM 1007 O O . MET A 1 131 ? -6.617 -3.984 22.700 1.00 95.12 131 MET A O 1
ATOM 1011 N N . HIS A 1 132 ? -8.832 -3.807 22.681 1.00 92.62 132 HIS A N 1
ATOM 1012 C CA . HIS A 1 132 ? -9.069 -5.256 22.645 1.00 92.62 132 HIS A CA 1
ATOM 1013 C C . HIS A 1 132 ? -8.676 -5.911 21.313 1.00 92.62 132 HIS A C 1
ATOM 1015 O O . HIS A 1 132 ? -8.487 -7.125 21.250 1.00 92.62 132 HIS A O 1
ATOM 1021 N N . VAL A 1 133 ? -8.597 -5.098 20.262 1.00 96.31 133 VAL A N 1
ATOM 1022 C CA . VAL A 1 133 ? -8.053 -5.411 18.942 1.00 96.31 133 VAL A CA 1
ATOM 1023 C C . VAL A 1 133 ? -7.189 -4.222 18.495 1.00 96.31 133 VAL A C 1
ATOM 1025 O O . VAL A 1 133 ? -7.420 -3.109 18.984 1.00 96.31 133 VAL A O 1
ATOM 1028 N N . PRO A 1 134 ? -6.237 -4.408 17.563 1.00 96.00 134 PRO A N 1
ATOM 1029 C CA . PRO A 1 134 ? -5.440 -3.308 17.026 1.00 96.00 134 PRO A CA 1
ATOM 1030 C C . PRO A 1 134 ? -6.305 -2.170 16.475 1.00 96.00 134 PRO A C 1
ATOM 1032 O O . PRO A 1 134 ? -7.263 -2.409 15.735 1.00 96.00 134 PRO A O 1
ATOM 1035 N N . VAL A 1 135 ? -5.936 -0.929 16.789 1.00 98.44 135 VAL A N 1
ATOM 1036 C CA . VAL A 1 135 ? -6.478 0.272 16.141 1.00 98.44 135 VAL A CA 1
ATOM 1037 C C . VAL A 1 135 ? -5.437 0.776 15.149 1.00 98.44 135 VAL A C 1
ATOM 1039 O O . VAL A 1 135 ? -4.296 1.042 15.518 1.00 98.44 135 VAL A O 1
ATOM 1042 N N . LEU A 1 136 ? -5.828 0.881 13.885 1.00 98.38 136 LEU A N 1
ATOM 1043 C CA . LEU A 1 136 ? -4.971 1.239 12.766 1.00 98.38 136 LEU A CA 1
ATOM 1044 C C . LEU A 1 136 ? -5.335 2.644 12.290 1.00 98.38 136 LEU A C 1
ATOM 1046 O O . LEU A 1 136 ? -6.445 2.872 11.806 1.00 98.38 136 LEU A O 1
ATOM 1050 N N . ILE A 1 137 ? -4.403 3.585 12.425 1.00 98.56 137 ILE A N 1
ATOM 1051 C CA . ILE A 1 137 ? -4.573 4.924 11.865 1.00 98.56 137 ILE A CA 1
ATOM 1052 C C . ILE A 1 137 ? -4.349 4.859 10.358 1.00 98.56 137 ILE A C 1
ATOM 1054 O O . ILE A 1 137 ? -3.292 4.420 9.914 1.00 98.56 137 ILE A O 1
ATOM 1058 N N . GLU A 1 138 ? -5.320 5.328 9.582 1.00 98.38 138 GLU A N 1
ATOM 1059 C CA . GLU A 1 138 ? -5.204 5.451 8.129 1.00 98.38 138 GLU A CA 1
ATOM 1060 C C . GLU A 1 138 ? -4.758 6.856 7.705 1.00 98.38 138 GLU A C 1
ATOM 1062 O O . GLU A 1 138 ? -5.228 7.864 8.257 1.00 98.38 138 GLU A O 1
ATOM 1067 N N . ASN A 1 139 ? -3.865 6.935 6.711 1.00 97.38 139 ASN A N 1
ATOM 1068 C CA . ASN A 1 139 ? -3.532 8.202 6.061 1.00 97.38 139 ASN A CA 1
ATOM 1069 C C . ASN A 1 139 ? -4.704 8.733 5.227 1.00 97.38 139 ASN A C 1
ATOM 1071 O O . ASN A 1 139 ? -5.508 7.966 4.717 1.00 97.38 139 ASN A O 1
ATOM 1075 N N . THR A 1 140 ? -4.794 10.053 5.054 1.00 96.75 140 THR A N 1
ATOM 1076 C CA . THR A 1 140 ? -5.937 10.693 4.378 1.00 96.75 140 THR A CA 1
ATOM 1077 C C . THR A 1 140 ? -5.529 11.490 3.141 1.00 96.75 140 THR A C 1
ATOM 1079 O O . THR A 1 140 ? -4.447 12.066 3.081 1.00 96.75 140 THR A O 1
ATOM 1082 N N . ALA A 1 141 ? -6.418 11.563 2.144 1.00 92.19 141 ALA A N 1
ATOM 1083 C CA . ALA A 1 141 ? -6.150 12.249 0.873 1.00 92.19 141 ALA A CA 1
ATOM 1084 C C . ALA A 1 141 ? -6.021 13.782 0.996 1.00 92.19 141 ALA A C 1
ATOM 1086 O O . ALA A 1 141 ? -5.152 14.413 0.387 1.00 92.19 141 ALA A O 1
ATOM 1087 N N . GLY A 1 142 ? -6.929 14.405 1.754 1.00 86.69 142 GLY A N 1
ATOM 1088 C CA . GLY A 1 142 ? -7.162 15.851 1.736 1.00 86.69 142 GLY A CA 1
ATOM 1089 C C . GLY A 1 142 ? -7.154 16.507 3.117 1.00 86.69 142 GLY A C 1
ATOM 1090 O O . GLY A 1 142 ? -7.185 15.844 4.149 1.00 86.69 142 GLY A O 1
ATOM 1091 N N . GLY A 1 143 ? -7.125 17.842 3.119 1.00 87.00 143 GLY A N 1
ATOM 1092 C CA . GLY A 1 143 ? -7.112 18.671 4.327 1.00 87.00 143 GLY A CA 1
ATOM 1093 C C . GLY A 1 143 ? -5.715 19.185 4.680 1.00 87.00 143 GLY A C 1
ATOM 1094 O O . GLY A 1 143 ? -4.780 18.417 4.888 1.00 87.00 143 GLY A O 1
ATOM 1095 N N . SER A 1 144 ? -5.560 20.507 4.763 1.00 89.31 144 SER A N 1
ATOM 1096 C CA . SER A 1 144 ? -4.268 21.151 5.064 1.00 89.31 144 SER A CA 1
ATOM 1097 C C . SER A 1 144 ? -3.826 21.010 6.524 1.00 89.31 144 SER A C 1
ATOM 1099 O O . SER A 1 144 ? -2.679 21.288 6.845 1.00 89.31 144 SER A O 1
ATOM 1101 N N . HIS A 1 145 ? -4.725 20.562 7.400 1.00 96.19 145 HIS A N 1
ATOM 1102 C CA . HIS A 1 145 ? -4.486 20.398 8.838 1.00 96.19 145 HIS A CA 1
ATOM 1103 C C . HIS A 1 145 ? -4.805 18.971 9.307 1.00 96.19 145 HIS A C 1
ATOM 1105 O O . HIS A 1 145 ? -5.174 18.758 10.461 1.00 96.19 145 HIS A O 1
ATOM 1111 N N . ALA A 1 146 ? -4.730 17.999 8.392 1.00 97.69 146 ALA A N 1
ATOM 1112 C CA . ALA A 1 146 ? -4.938 16.584 8.677 1.00 97.69 146 ALA A CA 1
ATOM 1113 C C . ALA A 1 146 ? -3.717 15.974 9.375 1.00 97.69 146 ALA A C 1
ATOM 1115 O O . ALA A 1 146 ? -2.578 16.274 9.013 1.00 97.69 146 ALA A O 1
ATOM 1116 N N . MET A 1 147 ? -3.954 15.097 10.351 1.00 98.38 147 MET A N 1
ATOM 1117 C CA . MET A 1 147 ? -2.883 14.542 11.190 1.00 98.38 147 MET A CA 1
ATOM 1118 C C . MET A 1 147 ? -2.059 13.450 10.496 1.00 98.38 147 MET A C 1
ATOM 1120 O O . MET A 1 147 ? -0.951 13.184 10.933 1.00 98.38 147 MET A O 1
ATOM 1124 N N . ALA A 1 148 ? -2.563 12.840 9.419 1.00 97.56 148 ALA A N 1
ATOM 1125 C CA . ALA A 1 148 ? -1.867 11.768 8.699 1.00 97.56 148 ALA A CA 1
ATOM 1126 C C . ALA A 1 148 ? -1.994 11.902 7.173 1.00 97.56 148 ALA A C 1
ATOM 1128 O O . ALA A 1 148 ? -2.178 10.918 6.471 1.00 97.56 148 ALA A O 1
ATOM 1129 N N . ARG A 1 149 ? -1.950 13.126 6.633 1.00 95.88 149 ARG A N 1
ATOM 1130 C CA . ARG A 1 149 ? -1.981 13.330 5.172 1.00 95.88 149 ARG A CA 1
ATOM 1131 C C . ARG A 1 149 ? -0.594 13.247 4.543 1.00 95.88 149 ARG A C 1
ATOM 1133 O O . ARG A 1 149 ? -0.395 12.522 3.579 1.00 95.88 149 ARG A O 1
ATOM 1140 N N . THR A 1 150 ? 0.353 14.030 5.052 1.00 93.62 150 THR A N 1
ATOM 1141 C CA . THR A 1 150 ? 1.729 14.090 4.539 1.00 93.62 150 THR A CA 1
ATOM 1142 C C . THR A 1 150 ? 2.636 13.162 5.339 1.00 93.62 150 THR A C 1
ATOM 1144 O O . THR A 1 150 ? 2.356 12.892 6.507 1.00 93.62 150 THR A O 1
ATOM 1147 N N . LEU A 1 151 ? 3.757 12.729 4.748 1.00 90.88 151 LEU A N 1
ATOM 1148 C CA . LEU A 1 151 ? 4.783 11.972 5.479 1.00 90.88 151 LEU A CA 1
ATOM 1149 C C . LEU A 1 151 ? 5.268 12.727 6.724 1.00 90.88 151 LEU A C 1
ATOM 1151 O O . LEU A 1 151 ? 5.420 12.122 7.774 1.00 90.88 151 LEU A O 1
ATOM 1155 N N . GLU A 1 152 ? 5.433 14.049 6.632 1.00 93.25 152 GLU A N 1
ATOM 1156 C CA . GLU A 1 152 ? 5.798 14.895 7.774 1.00 93.25 152 GLU A CA 1
ATOM 1157 C C . GLU A 1 152 ? 4.786 14.778 8.923 1.00 93.25 152 GLU A C 1
ATOM 1159 O O . GLU A 1 152 ? 5.173 14.537 10.064 1.00 93.25 152 GLU A O 1
ATOM 1164 N N . ASN A 1 153 ? 3.486 14.888 8.637 1.00 96.62 153 ASN A N 1
ATOM 1165 C CA . ASN A 1 153 ? 2.465 14.783 9.677 1.00 96.62 153 ASN A CA 1
ATOM 1166 C C . ASN A 1 153 ? 2.342 13.362 10.232 1.00 96.62 153 ASN A C 1
ATOM 1168 O O . ASN A 1 153 ? 2.117 13.216 11.428 1.00 96.62 153 ASN A O 1
ATOM 1172 N N . ILE A 1 154 ? 2.539 12.330 9.404 1.00 96.81 154 ILE A N 1
ATOM 1173 C CA . ILE A 1 154 ? 2.598 10.938 9.870 1.00 96.81 154 ILE A CA 1
ATOM 1174 C C . ILE A 1 154 ? 3.776 10.757 10.837 1.00 96.81 154 ILE A C 1
ATOM 1176 O O . ILE A 1 154 ? 3.575 10.233 11.930 1.00 96.81 154 ILE A O 1
ATOM 1180 N N . THR A 1 155 ? 4.971 11.249 10.494 1.00 94.50 155 THR A N 1
ATOM 1181 C CA . THR A 1 155 ? 6.145 11.220 11.382 1.00 94.50 155 THR A CA 1
ATOM 1182 C C . THR A 1 155 ? 5.866 11.955 12.690 1.00 94.50 155 THR A C 1
ATOM 1184 O O . THR A 1 155 ? 6.037 11.374 13.759 1.00 94.50 155 THR A O 1
ATOM 1187 N N . ASN A 1 156 ? 5.355 13.188 12.617 1.00 97.25 156 ASN A N 1
ATOM 1188 C CA . ASN A 1 156 ? 5.011 13.983 13.797 1.00 97.25 156 ASN A CA 1
ATOM 1189 C C . ASN A 1 156 ? 3.957 13.289 14.671 1.00 97.25 156 ASN A C 1
ATOM 1191 O O . ASN A 1 156 ? 4.054 13.317 15.890 1.00 97.25 156 ASN A O 1
ATOM 1195 N N . LEU A 1 157 ? 2.950 12.644 14.077 1.00 98.25 157 LEU A N 1
ATOM 1196 C CA . LEU A 1 157 ? 1.962 11.864 14.819 1.00 98.25 157 LEU A CA 1
ATOM 1197 C C . LEU A 1 157 ? 2.624 10.672 15.527 1.00 98.25 157 LEU A C 1
ATOM 1199 O O . LEU A 1 157 ? 2.334 10.425 16.698 1.00 98.25 157 LEU A O 1
ATOM 1203 N N . TRP A 1 158 ? 3.539 9.969 14.854 1.00 97.62 158 TRP A N 1
ATOM 1204 C CA . TRP A 1 158 ? 4.250 8.818 15.417 1.00 97.62 158 TRP A CA 1
ATOM 1205 C C . TRP A 1 158 ? 5.187 9.175 16.575 1.00 97.62 158 TRP A C 1
ATOM 1207 O O . TRP A 1 158 ? 5.362 8.347 17.466 1.00 97.62 158 TRP A O 1
ATOM 1217 N N . GLU A 1 159 ? 5.698 10.408 16.655 1.00 97.62 159 GLU A N 1
ATOM 1218 C CA . GLU A 1 159 ? 6.406 10.891 17.855 1.00 97.62 159 GLU A CA 1
ATOM 1219 C C . GLU A 1 159 ? 5.519 10.874 19.114 1.00 97.62 159 GLU A C 1
ATOM 1221 O O . GLU A 1 159 ? 6.023 10.758 20.230 1.00 97.62 159 GLU A O 1
ATOM 1226 N N . PHE A 1 160 ? 4.196 10.979 18.948 1.00 98.31 160 PHE A N 1
ATOM 1227 C CA . PHE A 1 160 ? 3.229 11.037 20.046 1.00 98.31 160 PHE A CA 1
ATOM 1228 C C . PHE A 1 160 ? 2.549 9.700 20.338 1.00 98.31 160 PHE A C 1
ATOM 1230 O O . PHE A 1 160 ? 2.113 9.499 21.470 1.00 98.31 160 PHE A O 1
ATOM 1237 N N . VAL A 1 161 ? 2.392 8.820 19.342 1.00 97.50 161 VAL A N 1
ATOM 1238 C CA . VAL A 1 161 ? 1.655 7.549 19.501 1.00 97.50 161 VAL A CA 1
ATOM 1239 C C . VAL A 1 161 ? 2.532 6.305 19.360 1.00 97.50 161 VAL A C 1
ATOM 1241 O O . VAL A 1 161 ? 2.064 5.216 19.674 1.00 97.50 161 VAL A O 1
ATOM 1244 N N . GLY A 1 162 ? 3.789 6.432 18.927 1.00 93.50 162 GLY A N 1
ATOM 1245 C CA . GLY A 1 162 ? 4.663 5.295 18.619 1.00 93.50 162 GLY A CA 1
ATOM 1246 C C . GLY A 1 162 ? 5.031 4.407 19.814 1.00 93.50 162 GLY A C 1
ATOM 1247 O O . GLY A 1 162 ? 5.484 3.285 19.613 1.00 93.50 162 GLY A O 1
ATOM 1248 N N . HIS A 1 163 ? 4.822 4.872 21.052 1.00 93.44 163 HIS A N 1
ATOM 1249 C CA . HIS A 1 163 ? 4.967 4.059 22.271 1.00 93.44 163 HIS A CA 1
ATOM 1250 C C . HIS A 1 163 ? 3.708 3.262 22.639 1.00 93.44 163 HIS A C 1
ATOM 1252 O O . HIS A 1 163 ? 3.726 2.523 23.621 1.00 93.44 163 HIS A O 1
ATOM 1258 N N . THR A 1 164 ? 2.609 3.453 21.910 1.00 94.25 164 THR A N 1
ATOM 1259 C CA . THR A 1 164 ? 1.323 2.776 22.136 1.00 94.25 164 THR A CA 1
ATOM 1260 C C . THR A 1 164 ? 1.151 1.581 21.193 1.00 94.25 164 THR A C 1
ATOM 1262 O O . THR A 1 164 ? 1.994 1.331 20.338 1.00 94.25 164 THR A O 1
ATOM 1265 N N . GLU A 1 165 ? 0.038 0.853 21.317 1.00 90.50 165 GLU A N 1
ATOM 1266 C CA . GLU A 1 165 ? -0.307 -0.275 20.432 1.00 90.50 165 GLU A CA 1
ATOM 1267 C C . GLU A 1 165 ? -0.997 0.152 19.119 1.00 90.50 165 GLU A C 1
ATOM 1269 O O . GLU A 1 165 ? -1.497 -0.691 18.372 1.00 90.50 165 GLU A O 1
ATOM 1274 N N . ILE A 1 166 ? -1.037 1.457 18.815 1.00 95.81 166 ILE A N 1
ATOM 1275 C CA . ILE A 1 166 ? -1.559 1.965 17.541 1.00 95.81 166 ILE A CA 1
ATOM 1276 C C . ILE A 1 166 ? -0.740 1.407 16.371 1.00 95.81 166 ILE A C 1
ATOM 1278 O O . ILE A 1 166 ? 0.482 1.538 16.319 1.00 95.81 166 ILE A O 1
ATOM 1282 N N . GLY A 1 167 ? -1.440 0.837 15.391 1.00 95.56 167 GLY A N 1
ATOM 1283 C CA . GLY A 1 167 ? -0.878 0.464 14.097 1.00 95.56 167 GLY A CA 1
ATOM 1284 C C . GLY A 1 167 ? -1.185 1.488 13.003 1.00 95.56 167 GLY A C 1
ATOM 1285 O O . GLY A 1 167 ? -1.816 2.522 13.233 1.00 95.56 167 GLY A O 1
ATOM 1286 N N . PHE A 1 168 ? -0.767 1.175 11.779 1.00 96.00 168 PHE A N 1
ATOM 1287 C CA . PHE A 1 168 ? -0.978 2.019 10.603 1.00 96.00 168 PHE A CA 1
ATOM 1288 C C . PHE A 1 168 ? -1.668 1.240 9.480 1.00 96.00 168 PHE A C 1
ATOM 1290 O O . PHE A 1 168 ? -1.337 0.080 9.231 1.00 96.00 168 PHE A O 1
ATOM 1297 N N . CYS A 1 169 ? -2.606 1.892 8.797 1.00 96.31 169 CYS A N 1
ATOM 1298 C CA . CYS A 1 169 ? -3.205 1.445 7.545 1.00 96.31 169 CYS A CA 1
ATOM 1299 C C . CYS A 1 169 ? -2.732 2.392 6.432 1.00 96.31 169 CYS A C 1
ATOM 1301 O O . CYS A 1 169 ? -2.975 3.595 6.506 1.00 96.31 169 CYS A O 1
ATOM 1303 N N . LEU A 1 170 ? -2.037 1.872 5.418 1.00 93.31 170 LEU A N 1
ATOM 1304 C CA . LEU A 1 170 ? -1.644 2.669 4.256 1.00 93.31 170 LEU A CA 1
ATOM 1305 C C . LEU A 1 170 ? -2.711 2.549 3.167 1.00 93.31 170 LEU A C 1
ATOM 1307 O O . LEU A 1 170 ? -2.778 1.531 2.478 1.00 93.31 170 LEU A O 1
ATOM 1311 N N . ASP A 1 171 ? -3.474 3.615 2.955 1.00 93.94 171 ASP A N 1
ATOM 1312 C CA . ASP A 1 171 ? -4.271 3.784 1.748 1.00 93.94 171 ASP A CA 1
ATOM 1313 C C . ASP A 1 171 ? -3.410 4.446 0.659 1.00 93.94 171 ASP A C 1
ATOM 1315 O O . ASP A 1 171 ? -2.937 5.587 0.770 1.00 93.94 171 ASP A O 1
ATOM 1319 N N . THR A 1 172 ? -3.181 3.692 -0.415 1.00 87.19 172 THR A N 1
ATOM 1320 C CA . THR A 1 172 ? -2.344 4.112 -1.546 1.00 87.19 172 THR A CA 1
ATOM 1321 C C . THR A 1 172 ? -3.008 5.190 -2.407 1.00 87.19 172 THR A C 1
ATOM 1323 O O . THR A 1 172 ? -2.309 6.045 -2.951 1.00 87.19 172 THR A O 1
ATOM 1326 N N . CYS A 1 173 ? -4.341 5.225 -2.487 1.00 85.19 173 CYS A N 1
ATOM 1327 C CA . CYS A 1 173 ? -5.084 6.286 -3.165 1.00 85.19 173 CYS A CA 1
ATOM 1328 C C . CYS A 1 173 ? -4.948 7.610 -2.400 1.00 85.19 173 CYS A C 1
ATOM 1330 O O . CYS A 1 173 ? -4.661 8.655 -2.988 1.00 85.19 173 CYS A O 1
ATOM 1332 N N . HIS A 1 174 ? -5.071 7.567 -1.074 1.00 91.88 174 HIS A N 1
ATOM 1333 C CA . HIS A 1 174 ? -4.869 8.713 -0.198 1.00 91.88 174 HIS A CA 1
ATOM 1334 C C . HIS A 1 174 ? -3.430 9.219 -0.252 1.00 91.88 174 HIS A C 1
ATOM 1336 O O . HIS A 1 174 ? -3.216 10.423 -0.377 1.00 91.88 174 HIS A O 1
ATOM 1342 N N . ALA A 1 175 ? -2.444 8.320 -0.211 1.00 88.12 175 ALA A N 1
ATOM 1343 C CA . ALA A 1 175 ? -1.037 8.687 -0.325 1.00 88.12 175 ALA A CA 1
ATOM 1344 C C . ALA A 1 175 ? -0.743 9.360 -1.678 1.00 88.12 175 ALA A C 1
ATOM 1346 O O . ALA A 1 175 ? -0.140 10.436 -1.706 1.00 88.12 175 ALA A O 1
ATOM 1347 N N . TRP A 1 176 ? -1.264 8.805 -2.779 1.00 80.62 176 TRP A N 1
ATOM 1348 C CA . TRP A 1 176 ? -1.182 9.425 -4.102 1.00 80.62 176 TRP A CA 1
ATOM 1349 C C . TRP A 1 176 ? -1.811 10.826 -4.127 1.00 80.62 176 TRP A C 1
ATOM 1351 O O . TRP A 1 176 ? -1.175 11.792 -4.549 1.00 80.62 176 TRP A O 1
ATOM 1361 N N . ALA A 1 177 ? -3.039 10.970 -3.620 1.00 79.56 177 ALA A N 1
ATOM 1362 C CA . ALA A 1 177 ? -3.746 12.251 -3.568 1.00 79.56 177 ALA A CA 1
ATOM 1363 C C . ALA A 1 177 ? -3.062 13.286 -2.651 1.00 79.56 177 ALA A C 1
ATOM 1365 O O . ALA A 1 177 ? -3.145 14.493 -2.894 1.00 79.56 177 ALA A O 1
ATOM 1366 N N . ALA A 1 178 ? -2.355 12.829 -1.617 1.00 87.12 178 ALA A N 1
ATOM 1367 C CA . ALA A 1 178 ? -1.552 13.667 -0.736 1.00 87.12 178 ALA A CA 1
ATOM 1368 C C . ALA A 1 178 ? -0.216 14.111 -1.361 1.00 87.12 178 ALA A C 1
ATOM 1370 O O . ALA A 1 178 ? 0.455 14.974 -0.792 1.00 87.12 178 ALA A O 1
ATOM 1371 N N . GLY A 1 179 ? 0.157 13.565 -2.524 1.00 81.38 179 GLY A N 1
ATOM 1372 C CA . GLY A 1 179 ? 1.429 13.837 -3.192 1.00 81.38 179 GLY A CA 1
ATOM 1373 C C . GLY A 1 179 ? 2.605 13.042 -2.622 1.00 81.38 179 GLY A C 1
ATOM 1374 O O . GLY A 1 179 ? 3.754 13.407 -2.865 1.00 81.38 179 GLY A O 1
ATOM 1375 N N . ILE A 1 180 ? 2.341 11.973 -1.862 1.00 81.44 180 ILE A N 1
ATOM 1376 C CA . ILE A 1 180 ? 3.378 11.034 -1.432 1.00 81.44 180 ILE A CA 1
ATOM 1377 C C . ILE A 1 180 ? 3.804 10.235 -2.663 1.00 81.44 180 ILE A C 1
ATOM 1379 O O . ILE A 1 180 ? 2.984 9.559 -3.286 1.00 81.44 180 ILE A O 1
ATOM 1383 N N . LYS A 1 181 ? 5.089 10.318 -3.017 1.00 74.44 181 LYS A N 1
ATOM 1384 C CA . LYS A 1 181 ? 5.666 9.466 -4.057 1.00 74.44 181 LYS A CA 1
ATOM 1385 C C . LYS A 1 181 ? 5.633 8.017 -3.581 1.00 74.44 181 LYS A C 1
ATOM 1387 O O . LYS A 1 181 ? 6.316 7.660 -2.623 1.00 74.44 181 LYS A O 1
ATOM 1392 N N . LEU A 1 182 ? 4.799 7.214 -4.228 1.00 68.88 182 LEU A N 1
ATOM 1393 C CA . LEU A 1 182 ? 4.731 5.777 -4.021 1.00 68.88 182 LEU A CA 1
ATOM 1394 C C . LEU A 1 182 ? 5.598 5.126 -5.091 1.00 68.88 182 LEU A C 1
ATOM 1396 O O . LEU A 1 182 ? 5.147 4.937 -6.218 1.00 68.88 182 LEU A O 1
ATOM 1400 N N . GLU A 1 183 ? 6.842 4.829 -4.735 1.00 76.81 183 GLU A N 1
ATOM 1401 C CA . GLU A 1 183 ? 7.704 3.997 -5.570 1.00 76.81 183 GLU A CA 1
ATOM 1402 C C . GLU A 1 183 ? 7.437 2.512 -5.309 1.00 76.81 183 GLU A C 1
ATOM 1404 O O . GLU A 1 183 ? 6.749 2.12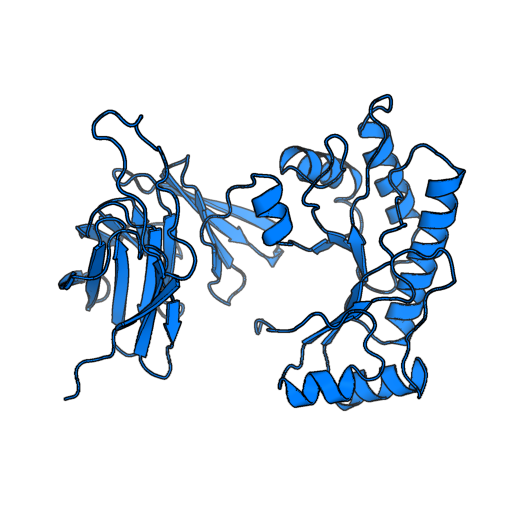2 -4.358 1.00 76.81 183 GLU A O 1
ATOM 1409 N N . THR A 1 184 ? 7.983 1.664 -6.174 1.00 80.38 184 THR A N 1
ATOM 1410 C CA . THR A 1 184 ? 7.766 0.220 -6.092 1.00 80.38 184 THR A CA 1
ATOM 1411 C C . THR A 1 184 ? 8.420 -0.370 -4.836 1.00 80.38 184 THR A C 1
ATOM 1413 O O . THR A 1 184 ? 9.597 -0.132 -4.555 1.00 80.38 184 THR A O 1
ATOM 1416 N N . VAL A 1 185 ? 7.661 -1.198 -4.112 1.00 88.44 185 VAL A N 1
ATOM 1417 C CA . VAL A 1 185 ? 8.136 -2.029 -2.998 1.00 88.44 185 VAL A CA 1
ATOM 1418 C C . VAL A 1 185 ? 7.981 -3.504 -3.351 1.00 88.44 185 VAL A C 1
ATOM 1420 O O . VAL A 1 185 ? 6.963 -3.913 -3.908 1.00 88.44 185 VAL A O 1
ATOM 1423 N N . VAL A 1 186 ? 8.969 -4.320 -2.992 1.00 91.94 186 VAL A N 1
ATOM 1424 C CA . VAL A 1 186 ? 8.885 -5.783 -3.106 1.00 91.94 186 VAL A CA 1
ATOM 1425 C C . VAL A 1 186 ? 9.199 -6.440 -1.771 1.00 91.94 186 VAL A C 1
ATOM 1427 O O . VAL A 1 186 ? 10.045 -5.958 -1.020 1.00 91.94 186 VAL A O 1
ATOM 1430 N N . SER A 1 187 ? 8.522 -7.547 -1.463 1.00 91.69 187 SER A N 1
ATOM 1431 C CA . SER A 1 187 ? 8.829 -8.362 -0.286 1.00 91.69 187 SER A CA 1
ATOM 1432 C C . SER A 1 187 ? 9.660 -9.572 -0.669 1.00 91.69 187 SER A C 1
ATOM 1434 O O . SER A 1 187 ? 9.461 -10.178 -1.717 1.00 91.69 187 SER A O 1
ATOM 1436 N N . ASP A 1 188 ? 10.552 -9.965 0.230 1.00 93.19 188 ASP A N 1
ATOM 1437 C CA . ASP A 1 188 ? 11.286 -11.220 0.128 1.00 93.19 188 ASP A CA 1
ATOM 1438 C C . ASP A 1 188 ? 10.525 -12.425 0.711 1.00 93.19 188 ASP A C 1
ATOM 1440 O O . ASP A 1 188 ? 11.085 -13.523 0.776 1.00 93.19 188 ASP A O 1
ATOM 1444 N N . GLU A 1 189 ? 9.293 -12.187 1.182 1.00 91.12 189 GLU A N 1
ATOM 1445 C CA . GLU A 1 189 ? 8.390 -13.105 1.890 1.00 91.12 189 GLU A CA 1
ATOM 1446 C C . GLU A 1 189 ? 8.943 -13.713 3.195 1.00 91.12 189 GLU A C 1
ATOM 1448 O O . GLU A 1 189 ? 8.270 -14.517 3.850 1.00 91.12 189 GLU A O 1
ATOM 1453 N N . ALA A 1 190 ? 10.126 -13.277 3.630 1.00 91.31 190 ALA A N 1
ATOM 1454 C CA . ALA A 1 190 ? 10.831 -13.739 4.822 1.00 91.31 190 ALA A CA 1
ATOM 1455 C C . ALA A 1 190 ? 11.084 -12.611 5.842 1.00 91.31 190 ALA A C 1
ATOM 1457 O O . ALA A 1 190 ? 11.921 -12.749 6.733 1.00 91.31 190 ALA A O 1
ATOM 1458 N N . GLY A 1 191 ? 10.308 -11.525 5.763 1.00 87.12 191 GLY A N 1
ATOM 1459 C CA . GLY A 1 191 ? 10.299 -10.446 6.755 1.00 87.12 191 GLY A CA 1
ATOM 1460 C C . GLY A 1 191 ? 11.027 -9.177 6.325 1.00 87.12 191 GLY A C 1
ATOM 1461 O O . GLY A 1 191 ? 11.125 -8.252 7.132 1.00 87.12 191 GLY A O 1
ATOM 1462 N N . LYS A 1 192 ? 11.507 -9.108 5.078 1.00 94.00 192 LYS A N 1
ATOM 1463 C CA . LYS A 1 192 ? 12.105 -7.905 4.498 1.00 94.00 192 LYS A CA 1
ATOM 1464 C C . LYS A 1 192 ? 11.227 -7.309 3.400 1.00 94.00 192 LYS A C 1
ATOM 1466 O O . LYS A 1 192 ? 10.556 -8.025 2.647 1.00 94.00 192 LYS A O 1
ATOM 1471 N N . LEU A 1 193 ? 11.256 -5.983 3.315 1.00 93.88 193 LEU A N 1
ATOM 1472 C CA . LEU A 1 193 ? 10.792 -5.210 2.167 1.00 93.88 193 LEU A CA 1
ATOM 1473 C C . LEU A 1 193 ? 11.980 -4.474 1.558 1.00 93.88 193 LEU A C 1
ATOM 1475 O O . LEU A 1 193 ? 12.881 -4.049 2.278 1.00 93.88 193 LEU A O 1
ATOM 1479 N N . PHE A 1 194 ? 11.946 -4.284 0.248 1.00 95.62 194 PHE A N 1
ATOM 1480 C 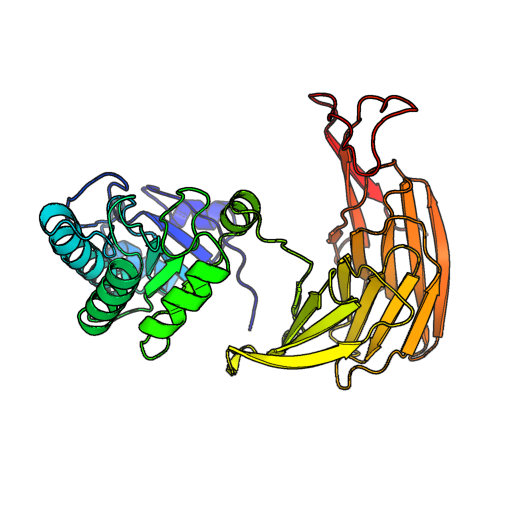CA . PHE A 1 194 ? 12.913 -3.477 -0.481 1.00 95.62 194 PHE A CA 1
ATOM 1481 C C . PHE A 1 194 ? 12.186 -2.377 -1.234 1.00 95.62 194 PHE A C 1
ATOM 1483 O O . PHE A 1 194 ? 11.176 -2.651 -1.882 1.00 95.62 194 PHE A O 1
ATOM 1490 N N . VAL A 1 195 ? 12.690 -1.150 -1.130 1.00 93.44 195 VAL A N 1
ATOM 1491 C CA . VAL A 1 195 ? 12.043 0.051 -1.668 1.00 93.44 195 VAL A CA 1
ATOM 1492 C C . VAL A 1 195 ? 13.055 0.837 -2.487 1.00 93.44 195 VAL A C 1
ATOM 1494 O O . VAL A 1 195 ? 14.128 1.166 -1.980 1.00 93.44 195 VAL A O 1
ATOM 1497 N N . ASN A 1 196 ? 12.712 1.163 -3.732 1.00 93.69 196 ASN A N 1
ATOM 1498 C CA . ASN A 1 196 ? 13.486 2.123 -4.512 1.00 93.69 196 ASN A CA 1
ATOM 1499 C C . ASN A 1 196 ? 13.312 3.532 -3.925 1.00 93.69 196 ASN A C 1
ATOM 1501 O O . ASN A 1 196 ? 12.195 3.995 -3.705 1.00 93.69 196 ASN A O 1
ATOM 1505 N N . LEU A 1 197 ? 14.426 4.224 -3.701 1.00 90.38 197 LEU A N 1
ATOM 1506 C CA . LEU A 1 197 ? 14.469 5.634 -3.328 1.00 90.38 197 LEU A CA 1
ATOM 1507 C C . LEU A 1 197 ? 14.892 6.438 -4.562 1.00 90.38 197 LEU A C 1
ATOM 1509 O O . LEU A 1 197 ? 16.081 6.703 -4.761 1.00 90.38 197 LEU A O 1
ATOM 1513 N N . GLU A 1 198 ? 13.918 6.776 -5.413 1.00 90.19 198 GLU A N 1
ATOM 1514 C CA . GLU A 1 198 ? 14.135 7.419 -6.721 1.00 90.19 198 GLU A CA 1
ATOM 1515 C C . GLU A 1 198 ? 15.022 8.671 -6.611 1.00 90.19 198 GLU A C 1
ATOM 1517 O O . GLU A 1 198 ? 15.997 8.818 -7.342 1.00 90.19 198 GLU A O 1
ATOM 1522 N N . ASP A 1 199 ? 14.736 9.553 -5.648 1.00 86.50 199 ASP A N 1
ATOM 1523 C CA . ASP A 1 199 ? 15.440 10.828 -5.467 1.00 86.50 199 ASP A CA 1
ATOM 1524 C C . ASP A 1 199 ? 16.847 10.684 -4.864 1.00 86.50 199 ASP A C 1
ATOM 1526 O O . ASP A 1 199 ? 17.596 11.664 -4.810 1.00 86.50 199 ASP A O 1
ATOM 1530 N N . LYS A 1 200 ? 17.196 9.485 -4.382 1.00 91.56 200 LYS A N 1
ATOM 1531 C CA . LYS A 1 200 ? 18.488 9.177 -3.756 1.00 91.56 200 LYS A CA 1
ATOM 1532 C C . LYS A 1 200 ? 19.349 8.216 -4.562 1.00 91.56 200 LYS A C 1
ATOM 1534 O O . LYS A 1 200 ? 20.491 8.011 -4.170 1.00 91.56 200 LYS A O 1
ATOM 1539 N N . ASN A 1 201 ? 18.837 7.634 -5.648 1.00 95.06 201 ASN A N 1
ATOM 1540 C CA . ASN A 1 201 ? 19.515 6.570 -6.398 1.00 95.06 201 ASN A CA 1
ATOM 1541 C C . ASN A 1 201 ? 19.905 5.380 -5.499 1.00 95.06 201 ASN A C 1
ATOM 1543 O O . ASN A 1 201 ? 21.019 4.861 -5.568 1.00 95.06 201 ASN A O 1
ATOM 1547 N N . GLN A 1 202 ? 18.995 4.974 -4.610 1.00 96.06 202 GLN A N 1
ATOM 1548 C CA . GLN A 1 202 ? 19.256 3.971 -3.575 1.00 96.06 202 GLN A CA 1
ATOM 1549 C C . GLN A 1 202 ? 18.135 2.933 -3.477 1.00 96.06 202 GLN A C 1
ATOM 1551 O O . GLN A 1 202 ? 17.014 3.170 -3.922 1.00 96.06 202 GLN A O 1
ATOM 1556 N N . ILE A 1 203 ? 18.432 1.801 -2.838 1.00 96.12 203 ILE A N 1
ATOM 1557 C CA . ILE A 1 203 ? 17.440 0.839 -2.345 1.00 96.12 203 ILE A CA 1
ATOM 1558 C C . ILE A 1 203 ? 17.499 0.812 -0.821 1.00 96.12 203 ILE A C 1
ATOM 1560 O O . ILE A 1 203 ? 18.568 0.618 -0.243 1.00 96.12 203 ILE A O 1
ATOM 1564 N N . ALA A 1 204 ? 16.347 0.966 -0.172 1.00 95.94 204 ALA A N 1
ATOM 1565 C CA . ALA A 1 204 ? 16.197 0.732 1.257 1.00 95.94 204 ALA A CA 1
ATOM 1566 C C . ALA A 1 204 ? 15.744 -0.706 1.525 1.00 95.94 204 ALA A C 1
ATOM 1568 O O . ALA A 1 204 ? 14.761 -1.161 0.944 1.00 95.94 204 ALA A O 1
ATOM 1569 N N . GLU A 1 205 ? 16.416 -1.395 2.445 1.00 96.38 205 GLU A N 1
ATOM 1570 C CA . GLU A 1 205 ? 15.903 -2.611 3.079 1.00 96.38 205 GLU A CA 1
ATOM 1571 C C . GLU A 1 205 ? 15.167 -2.222 4.361 1.00 96.38 205 GLU A C 1
ATOM 1573 O O . GLU A 1 205 ? 15.739 -1.585 5.248 1.00 96.38 205 GLU A O 1
ATOM 1578 N N . VAL A 1 206 ? 13.919 -2.657 4.482 1.00 93.25 206 VAL A N 1
ATOM 1579 C CA . VAL A 1 206 ? 13.103 -2.509 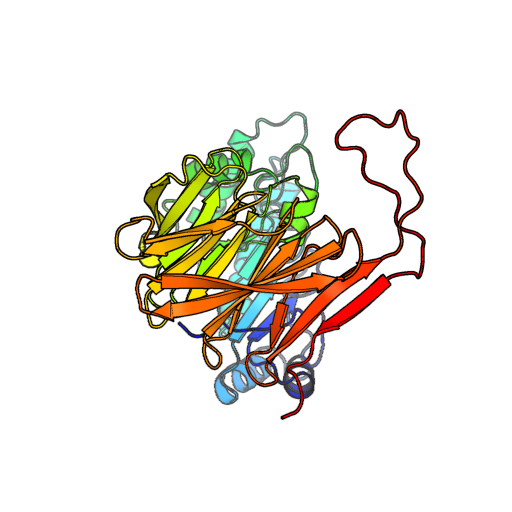5.685 1.00 93.25 206 VAL A CA 1
ATOM 1580 C C . VAL A 1 206 ? 12.902 -3.875 6.322 1.00 93.25 206 VAL A C 1
ATOM 1582 O O . VAL A 1 206 ? 12.453 -4.823 5.679 1.00 93.25 206 VAL A O 1
ATOM 1585 N N . ASP A 1 207 ? 13.201 -3.970 7.610 1.00 91.06 207 ASP A N 1
ATOM 1586 C CA . ASP A 1 207 ? 12.856 -5.112 8.442 1.00 91.06 207 ASP A CA 1
ATOM 1587 C C . ASP A 1 207 ? 11.446 -4.921 9.002 1.00 91.06 207 ASP A C 1
ATOM 1589 O O . ASP A 1 207 ? 11.201 -4.014 9.800 1.00 91.06 207 ASP A O 1
ATOM 1593 N N . ILE A 1 208 ? 10.514 -5.773 8.570 1.00 83.38 208 ILE A N 1
ATOM 1594 C CA . ILE A 1 208 ? 9.098 -5.665 8.941 1.00 83.38 208 ILE A CA 1
ATOM 1595 C C . ILE A 1 208 ? 8.922 -5.894 10.444 1.00 83.38 208 ILE A C 1
ATOM 1597 O O . ILE A 1 208 ? 8.148 -5.189 11.084 1.00 83.38 208 ILE A O 1
ATOM 1601 N N . ALA A 1 209 ? 9.651 -6.853 11.022 1.00 82.25 209 ALA A N 1
ATOM 1602 C CA . ALA A 1 209 ? 9.517 -7.188 12.436 1.00 82.25 209 ALA A CA 1
ATOM 1603 C C . ALA A 1 209 ? 10.038 -6.065 13.341 1.00 82.25 209 ALA A C 1
ATOM 1605 O O . ALA A 1 209 ? 9.503 -5.848 14.425 1.00 82.25 209 ALA A O 1
ATOM 1606 N N . LYS A 1 210 ? 11.072 -5.344 12.894 1.00 83.31 210 LYS A N 1
ATOM 1607 C CA . LYS A 1 210 ? 11.625 -4.188 13.614 1.00 83.31 210 LYS A CA 1
ATOM 1608 C C . LYS A 1 210 ? 10.939 -2.867 13.269 1.00 83.31 210 LYS A C 1
ATOM 1610 O O . LYS A 1 210 ? 11.255 -1.869 13.908 1.00 83.31 210 LYS A O 1
ATOM 1615 N N . ALA A 1 211 ? 10.072 -2.852 12.253 1.00 79.19 211 ALA A N 1
ATOM 1616 C CA . ALA A 1 211 ? 9.499 -1.642 11.665 1.00 79.19 211 ALA A CA 1
ATOM 1617 C C . ALA A 1 211 ? 10.568 -0.568 11.366 1.00 79.19 211 ALA A C 1
ATOM 1619 O O . ALA A 1 211 ? 10.378 0.614 11.641 1.00 79.19 211 ALA A O 1
ATOM 1620 N N . ALA A 1 212 ? 11.724 -0.991 10.841 1.00 82.12 212 ALA A N 1
ATOM 1621 C CA . ALA A 1 212 ? 12.893 -0.129 10.695 1.00 82.12 212 ALA A CA 1
ATOM 1622 C C . ALA A 1 212 ? 13.632 -0.373 9.379 1.00 82.12 212 ALA A C 1
ATOM 1624 O O . ALA A 1 212 ? 13.767 -1.512 8.930 1.00 82.12 212 ALA A O 1
ATOM 1625 N N . VAL A 1 213 ? 14.174 0.701 8.801 1.00 90.94 213 VAL A N 1
ATOM 1626 C CA . VAL A 1 213 ? 15.158 0.613 7.718 1.00 90.94 213 VAL A CA 1
ATOM 1627 C C . VAL A 1 213 ? 16.448 0.031 8.294 1.00 90.94 213 VAL A C 1
ATOM 1629 O O . VAL A 1 213 ? 17.033 0.606 9.211 1.00 90.94 213 VAL A O 1
ATOM 1632 N N . THR A 1 214 ? 16.884 -1.118 7.782 1.00 96.00 214 THR A N 1
ATOM 1633 C CA . THR A 1 214 ? 18.089 -1.816 8.253 1.00 96.00 214 THR A CA 1
ATOM 1634 C C . THR A 1 214 ? 19.291 -1.613 7.351 1.00 96.00 214 THR A C 1
ATOM 1636 O O . THR A 1 214 ? 20.410 -1.646 7.854 1.00 96.00 214 THR A O 1
ATOM 1639 N N . ASN A 1 215 ? 19.080 -1.369 6.056 1.00 97.19 215 ASN A N 1
ATOM 1640 C CA . ASN A 1 215 ? 20.151 -1.066 5.111 1.00 97.19 215 ASN A CA 1
ATOM 1641 C C . ASN A 1 215 ? 19.709 -0.017 4.086 1.00 97.19 215 ASN A C 1
ATOM 1643 O O . ASN A 1 215 ? 18.534 0.060 3.732 1.00 97.19 215 ASN A O 1
ATOM 1647 N N . ILE A 1 216 ? 20.680 0.745 3.582 1.00 97.44 216 ILE A N 1
ATOM 1648 C CA . ILE A 1 216 ? 20.559 1.614 2.410 1.00 97.44 216 ILE A CA 1
ATOM 1649 C C . ILE A 1 216 ? 21.702 1.241 1.463 1.00 97.44 216 ILE A C 1
ATOM 1651 O O . ILE A 1 216 ? 22.867 1.276 1.865 1.00 97.44 216 ILE A O 1
ATOM 1655 N N . TRP A 1 217 ? 21.379 0.871 0.226 1.00 98.19 217 TRP A N 1
ATOM 1656 C CA . TRP A 1 217 ? 22.352 0.455 -0.785 1.00 98.19 217 TRP A CA 1
ATOM 1657 C C . TRP A 1 217 ? 22.338 1.392 -1.984 1.00 98.19 217 TRP A C 1
ATOM 1659 O O . TRP A 1 217 ? 21.277 1.778 -2.466 1.00 98.19 217 TRP A O 1
ATOM 1669 N N . ASP A 1 218 ? 23.528 1.746 -2.455 1.00 97.25 218 ASP A N 1
ATOM 1670 C CA . ASP A 1 218 ? 23.735 2.689 -3.549 1.00 97.25 218 ASP A CA 1
ATOM 1671 C C . ASP A 1 218 ? 23.623 1.994 -4.917 1.00 97.25 218 ASP A C 1
ATOM 1673 O O . ASP A 1 218 ? 24.101 0.868 -5.086 1.00 97.25 218 ASP A O 1
ATOM 1677 N N . LEU A 1 219 ? 22.978 2.651 -5.887 1.00 96.88 219 LEU A N 1
ATOM 1678 C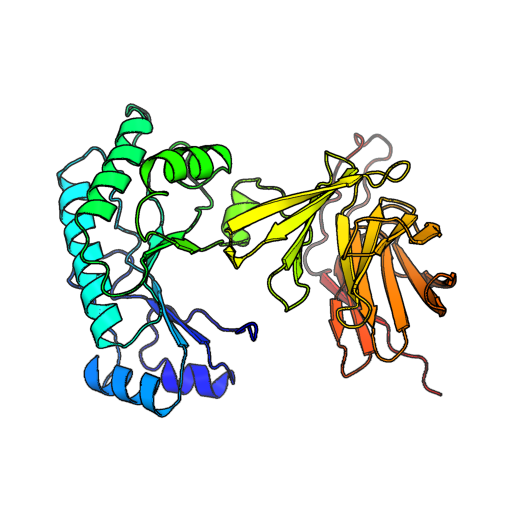 CA . LEU A 1 219 ? 22.801 2.140 -7.253 1.00 96.88 219 LEU A CA 1
ATOM 1679 C C . LEU A 1 219 ? 23.730 2.797 -8.282 1.00 96.88 219 LEU A C 1
ATOM 1681 O O . LEU A 1 219 ? 23.639 2.491 -9.477 1.00 96.88 219 LEU A O 1
ATOM 1685 N N . SER A 1 220 ? 24.636 3.673 -7.846 1.00 93.31 220 SER A N 1
ATOM 1686 C CA . SER A 1 220 ? 25.550 4.396 -8.725 1.00 93.31 220 SER A CA 1
ATOM 1687 C C . SER A 1 220 ? 26.358 3.444 -9.617 1.00 93.31 220 SER A C 1
ATOM 1689 O O . SER A 1 220 ? 26.782 2.370 -9.180 1.00 93.31 220 SER A O 1
ATOM 1691 N N . PRO A 1 221 ? 26.621 3.831 -10.878 1.00 95.00 221 PRO A N 1
ATOM 1692 C CA . PRO A 1 221 ? 26.283 5.116 -11.500 1.00 95.00 221 PRO A CA 1
ATOM 1693 C C . PRO A 1 221 ? 24.855 5.174 -12.079 1.00 95.00 221 PRO A C 1
ATOM 1695 O O . PRO A 1 221 ? 24.561 6.073 -12.859 1.00 95.00 221 PRO A O 1
ATOM 1698 N N . SER A 1 222 ? 23.991 4.200 -11.778 1.00 96.19 222 SER A N 1
ATOM 1699 C CA . SER A 1 222 ? 22.612 4.194 -12.274 1.00 96.19 222 SER A CA 1
ATOM 1700 C C . SER A 1 222 ? 21.735 5.121 -11.431 1.00 96.19 222 SER A C 1
ATOM 1702 O O . SER A 1 222 ? 21.891 5.193 -10.214 1.00 96.19 222 SER A O 1
ATOM 1704 N N . GLU A 1 223 ? 20.800 5.815 -12.077 1.00 94.31 223 GLU A N 1
ATOM 1705 C CA . GLU A 1 223 ? 20.012 6.882 -11.453 1.00 94.31 223 GLU A CA 1
ATOM 1706 C C . GLU A 1 223 ? 18.509 6.693 -11.670 1.00 94.31 223 GLU A C 1
ATOM 1708 O O . GLU A 1 223 ? 18.085 6.004 -12.596 1.00 94.31 223 GLU A O 1
ATOM 1713 N N . SER A 1 224 ? 17.704 7.367 -10.845 1.00 91.62 224 SER A N 1
ATOM 1714 C CA . SER A 1 224 ? 16.237 7.375 -10.919 1.00 91.62 224 SER A CA 1
ATOM 1715 C C . SER A 1 224 ? 15.620 5.964 -10.889 1.00 91.62 224 SER A C 1
ATOM 1717 O O . SER A 1 224 ? 14.948 5.569 -11.847 1.00 91.62 224 SER A O 1
ATOM 1719 N N . PRO A 1 225 ? 15.872 5.164 -9.831 1.00 94.69 225 PRO A N 1
ATOM 1720 C CA . PRO A 1 225 ? 15.271 3.845 -9.691 1.00 94.69 225 PRO A CA 1
ATOM 1721 C C . PRO A 1 225 ? 13.753 3.937 -9.479 1.00 94.69 225 PRO A C 1
ATOM 1723 O O . PRO A 1 225 ? 13.305 4.597 -8.545 1.00 94.69 225 PRO A O 1
ATOM 1726 N N . THR A 1 226 ? 12.973 3.243 -10.309 1.00 92.88 226 THR A N 1
ATOM 1727 C CA . THR A 1 226 ? 11.494 3.298 -10.309 1.00 92.88 226 THR A CA 1
ATOM 1728 C C . THR A 1 226 ? 10.881 1.902 -10.160 1.00 92.88 226 THR A C 1
ATOM 1730 O O . THR A 1 226 ? 10.362 1.539 -9.100 1.00 92.88 226 THR A O 1
ATOM 1733 N N . GLY A 1 227 ? 11.027 1.060 -11.184 1.00 94.25 227 GLY A N 1
ATOM 1734 C CA . GLY A 1 227 ? 10.590 -0.332 -11.192 1.00 94.25 227 GLY A CA 1
ATOM 1735 C C . GLY A 1 227 ? 11.460 -1.227 -10.309 1.00 94.25 227 GLY A C 1
ATOM 1736 O O . GLY A 1 227 ? 12.687 -1.105 -10.292 1.00 94.25 227 GLY A O 1
ATOM 1737 N N . LEU A 1 228 ? 10.824 -2.151 -9.585 1.00 97.19 228 LEU A N 1
ATOM 1738 C CA . LEU A 1 228 ? 11.505 -3.123 -8.732 1.00 97.19 228 LEU A CA 1
ATOM 1739 C C . LEU A 1 228 ? 10.805 -4.484 -8.802 1.00 97.19 228 LEU A C 1
ATOM 1741 O O . LEU A 1 228 ? 9.602 -4.582 -8.577 1.00 97.19 228 LEU A O 1
ATOM 1745 N N . ALA A 1 229 ? 11.568 -5.536 -9.081 1.00 97.25 229 ALA A N 1
ATOM 1746 C CA . ALA A 1 229 ? 11.132 -6.927 -8.968 1.00 97.25 229 ALA A CA 1
ATOM 1747 C C . ALA A 1 229 ? 12.134 -7.731 -8.127 1.00 97.25 229 ALA A C 1
ATOM 1749 O O . ALA A 1 229 ? 13.266 -7.295 -7.909 1.00 97.25 229 ALA A O 1
ATOM 1750 N N . ILE A 1 230 ? 11.728 -8.911 -7.654 1.00 97.50 230 ILE A N 1
ATOM 1751 C CA . ILE A 1 230 ? 12.586 -9.793 -6.858 1.00 97.50 230 ILE A CA 1
ATOM 1752 C C . ILE A 1 230 ? 12.444 -11.253 -7.292 1.00 97.50 230 ILE A C 1
ATOM 1754 O O . ILE A 1 230 ? 11.336 -11.763 -7.447 1.00 97.50 230 ILE A O 1
ATOM 1758 N N . ASP A 1 231 ? 13.571 -11.949 -7.432 1.00 97.31 231 ASP A N 1
ATOM 1759 C CA . ASP A 1 231 ? 13.602 -13.405 -7.330 1.00 97.31 231 ASP A CA 1
ATOM 1760 C C . ASP A 1 231 ? 13.728 -13.787 -5.853 1.00 97.31 231 ASP A C 1
ATOM 1762 O O . ASP A 1 231 ? 14.804 -13.706 -5.254 1.00 97.31 231 ASP A O 1
ATOM 1766 N N . ILE A 1 232 ? 12.618 -14.223 -5.259 1.00 95.62 232 ILE A N 1
ATOM 1767 C CA . ILE A 1 232 ? 12.557 -14.640 -3.852 1.00 95.62 232 ILE A CA 1
ATOM 1768 C C . ILE A 1 232 ? 13.498 -15.822 -3.581 1.00 95.62 232 ILE A C 1
ATOM 1770 O O . ILE A 1 232 ? 14.080 -15.913 -2.497 1.00 95.62 232 ILE A O 1
ATOM 1774 N N . LYS A 1 233 ? 13.674 -16.723 -4.557 1.00 95.62 233 LYS A N 1
ATOM 1775 C CA . LYS A 1 233 ? 14.440 -17.961 -4.385 1.00 95.62 233 LYS A CA 1
ATOM 1776 C C . LYS A 1 233 ? 15.937 -17.693 -4.328 1.00 95.62 233 LYS A C 1
ATOM 1778 O O . LYS A 1 233 ? 16.621 -18.264 -3.482 1.00 95.62 233 LYS A O 1
ATOM 1783 N N . THR A 1 234 ? 16.446 -16.859 -5.231 1.00 96.06 234 THR A N 1
ATOM 1784 C CA . THR A 1 234 ? 17.881 -16.529 -5.305 1.00 96.06 234 THR A CA 1
ATOM 1785 C C . THR A 1 234 ? 18.237 -15.213 -4.618 1.00 96.06 234 THR A C 1
ATOM 1787 O O . THR A 1 234 ? 19.413 -14.850 -4.566 1.00 96.06 234 THR A O 1
ATOM 1790 N N . LYS A 1 235 ? 17.238 -14.518 -4.054 1.00 96.94 235 LYS A N 1
ATOM 1791 C CA . LYS A 1 235 ? 17.379 -13.226 -3.372 1.00 96.94 235 LYS A CA 1
ATOM 1792 C C . LYS A 1 235 ? 18.071 -12.208 -4.283 1.00 96.94 235 LYS A C 1
ATOM 1794 O O . LYS A 1 235 ? 19.078 -11.600 -3.922 1.00 96.94 235 LYS A O 1
ATOM 1799 N N . ARG A 1 236 ? 17.542 -12.057 -5.499 1.00 98.00 236 ARG A N 1
ATOM 1800 C CA . ARG A 1 236 ? 18.006 -11.076 -6.489 1.00 98.00 236 ARG A CA 1
ATOM 1801 C C . ARG A 1 236 ? 16.969 -9.985 -6.664 1.00 98.00 236 ARG A C 1
ATOM 1803 O O . ARG A 1 236 ? 15.819 -10.287 -6.955 1.00 98.00 236 ARG A O 1
ATOM 1810 N N . LEU A 1 237 ? 17.383 -8.738 -6.491 1.00 98.44 237 LEU A N 1
ATOM 1811 C CA . LEU A 1 237 ? 16.593 -7.559 -6.822 1.00 98.44 237 LEU A CA 1
ATOM 1812 C C . LEU A 1 237 ? 16.883 -7.139 -8.258 1.00 98.44 237 LEU A C 1
ATOM 1814 O O . LEU A 1 237 ? 18.031 -7.166 -8.700 1.00 98.44 237 LEU A O 1
ATOM 1818 N N . PHE A 1 238 ? 15.835 -6.720 -8.952 1.00 98.38 238 PHE A N 1
ATOM 1819 C CA . PHE A 1 238 ? 15.857 -6.233 -10.322 1.00 98.38 238 PHE A CA 1
ATOM 1820 C C . PHE A 1 238 ? 15.305 -4.807 -10.312 1.00 98.38 238 PHE A C 1
ATOM 1822 O O . PHE A 1 238 ? 14.090 -4.619 -10.364 1.00 98.38 238 PHE A O 1
ATOM 1829 N N . SER A 1 239 ? 16.187 -3.817 -10.169 1.00 97.88 239 SER A N 1
ATOM 1830 C CA . SER A 1 239 ? 15.811 -2.402 -10.084 1.00 97.88 239 SER A CA 1
ATOM 1831 C C . SER A 1 239 ? 16.082 -1.702 -11.408 1.00 97.88 239 SER A C 1
ATOM 1833 O O . SER A 1 239 ? 17.172 -1.825 -11.966 1.00 97.88 239 SER A O 1
ATOM 1835 N N . THR A 1 240 ? 15.093 -0.999 -11.948 1.00 96.62 240 THR A N 1
ATOM 1836 C CA . THR A 1 240 ? 15.240 -0.264 -13.209 1.00 96.62 240 THR A CA 1
ATOM 1837 C C . THR A 1 240 ? 15.575 1.189 -12.933 1.00 96.62 240 THR A C 1
ATOM 1839 O O . THR A 1 240 ? 14.829 1.847 -12.215 1.00 96.62 240 THR A O 1
ATOM 1842 N N . CYS A 1 241 ? 16.634 1.689 -13.561 1.00 95.50 241 CYS A N 1
ATOM 1843 C CA . CYS A 1 241 ? 17.211 3.013 -13.364 1.00 95.50 241 CYS A CA 1
ATOM 1844 C C . CYS A 1 241 ? 17.316 3.734 -14.721 1.00 95.50 241 CYS A C 1
ATOM 1846 O O . CYS A 1 241 ? 18.339 3.646 -15.406 1.00 95.50 241 CYS A O 1
ATOM 1848 N N . ASP A 1 242 ? 16.227 4.375 -15.153 1.00 91.56 242 ASP A N 1
ATOM 1849 C CA . ASP A 1 242 ? 16.025 4.958 -16.495 1.00 91.56 242 ASP A CA 1
ATOM 1850 C C . ASP A 1 242 ? 16.350 4.008 -17.671 1.00 91.56 242 ASP A C 1
ATOM 1852 O O . ASP A 1 242 ? 15.441 3.386 -18.222 1.00 91.56 242 ASP A O 1
ATOM 1856 N N . LYS A 1 243 ? 17.632 3.908 -18.054 1.00 95.75 243 LYS A N 1
ATOM 1857 C CA . LYS A 1 243 ? 18.169 3.138 -19.197 1.00 95.75 243 LYS A CA 1
ATOM 1858 C C . LYS A 1 243 ? 18.923 1.875 -18.792 1.00 95.75 243 LYS A C 1
ATOM 1860 O O . LYS A 1 243 ? 19.471 1.186 -19.656 1.00 95.75 243 LYS A O 1
ATOM 1865 N N . THR A 1 244 ? 19.001 1.565 -17.502 1.00 97.94 244 THR A N 1
ATOM 1866 C CA . THR A 1 244 ? 19.665 0.354 -17.014 1.00 97.94 244 THR A CA 1
ATOM 1867 C C . THR A 1 244 ? 18.747 -0.475 -16.128 1.00 97.94 244 THR A C 1
ATOM 1869 O O . THR A 1 244 ? 17.882 0.035 -15.424 1.00 97.94 244 THR A O 1
ATOM 1872 N N . LEU A 1 245 ? 18.946 -1.788 -16.165 1.00 98.50 245 LEU A N 1
ATOM 1873 C CA . LEU A 1 245 ? 18.473 -2.725 -15.162 1.00 98.50 245 LEU A CA 1
ATOM 1874 C C . LEU A 1 245 ? 19.658 -3.088 -14.266 1.00 98.50 245 LEU A C 1
ATOM 1876 O O . LEU A 1 245 ? 20.624 -3.694 -14.735 1.00 98.50 245 LEU A O 1
ATOM 1880 N N . VAL A 1 246 ? 19.578 -2.739 -12.987 1.00 98.50 246 VAL A N 1
ATOM 1881 C CA . VAL A 1 246 ? 20.531 -3.147 -11.956 1.00 98.50 246 VAL A CA 1
ATOM 1882 C C . VAL A 1 246 ? 20.043 -4.439 -11.315 1.00 98.50 246 VAL A C 1
ATOM 1884 O O . VAL A 1 246 ? 18.932 -4.516 -10.790 1.00 98.50 246 VAL A O 1
ATOM 1887 N N . VAL A 1 247 ? 20.898 -5.458 -11.339 1.00 98.56 247 VAL A N 1
ATOM 1888 C CA . VAL A 1 247 ? 20.697 -6.708 -10.610 1.00 98.56 247 VAL A CA 1
ATOM 1889 C C . VAL A 1 247 ? 21.518 -6.653 -9.332 1.00 98.56 247 VAL A C 1
ATOM 1891 O O . VAL A 1 247 ? 22.742 -6.546 -9.393 1.00 98.56 247 VAL A O 1
ATOM 1894 N N . MET A 1 248 ? 20.865 -6.753 -8.180 1.00 98.50 248 MET A N 1
ATOM 1895 C CA . MET A 1 248 ? 21.503 -6.651 -6.866 1.00 98.50 248 MET A CA 1
ATOM 1896 C C . MET A 1 248 ? 21.245 -7.906 -6.026 1.00 98.50 248 MET A C 1
ATOM 1898 O O . MET A 1 248 ? 20.162 -8.486 -6.063 1.00 98.50 248 MET A O 1
ATOM 1902 N N . ASP A 1 249 ? 22.241 -8.335 -5.254 1.00 98.06 249 ASP A N 1
ATOM 1903 C CA . ASP A 1 249 ? 22.078 -9.361 -4.227 1.00 98.06 249 ASP A CA 1
ATOM 1904 C C . ASP A 1 249 ? 21.370 -8.765 -3.001 1.00 98.06 249 ASP A C 1
ATOM 1906 O O . ASP A 1 249 ? 21.919 -7.919 -2.294 1.00 98.06 249 ASP A O 1
ATOM 1910 N N . ALA A 1 250 ? 20.152 -9.230 -2.733 1.00 97.50 250 ALA A N 1
ATOM 1911 C CA . ALA A 1 250 ? 19.289 -8.706 -1.679 1.00 97.50 250 ALA A CA 1
ATOM 1912 C C . ALA A 1 250 ? 19.763 -9.060 -0.257 1.00 97.50 250 ALA A C 1
ATOM 1914 O O . ALA A 1 250 ? 19.142 -8.646 0.713 1.00 97.50 250 ALA A O 1
ATOM 1915 N N . THR A 1 251 ? 20.820 -9.866 -0.107 1.00 96.69 251 THR A N 1
ATOM 1916 C CA . THR A 1 251 ? 21.368 -10.247 1.207 1.00 96.69 251 THR A CA 1
ATOM 1917 C C . THR A 1 251 ? 22.477 -9.316 1.685 1.00 96.69 251 THR A C 1
ATOM 1919 O O . THR A 1 251 ? 22.805 -9.304 2.871 1.00 96.69 251 THR A O 1
ATOM 1922 N N . ASN A 1 252 ? 23.103 -8.575 0.769 1.00 97.00 252 ASN A N 1
ATOM 1923 C CA . ASN A 1 252 ? 24.290 -7.775 1.071 1.00 97.00 252 ASN A CA 1
ATOM 1924 C C . ASN A 1 252 ? 24.416 -6.483 0.246 1.00 97.00 252 ASN A C 1
ATOM 1926 O O . ASN A 1 252 ? 25.397 -5.761 0.418 1.00 97.00 252 ASN A O 1
ATOM 1930 N N . GLY A 1 253 ? 23.467 -6.200 -0.648 1.00 97.31 253 GLY A N 1
ATOM 1931 C CA . GLY A 1 253 ? 23.432 -4.975 -1.443 1.00 97.31 253 GLY A CA 1
ATOM 1932 C C . GLY A 1 253 ? 24.440 -4.909 -2.586 1.00 97.31 253 GLY A C 1
ATOM 1933 O O . GLY A 1 253 ? 24.587 -3.860 -3.208 1.00 97.31 253 GLY A O 1
ATOM 1934 N N . LYS A 1 254 ? 25.171 -5.990 -2.886 1.00 97.94 254 LYS A N 1
ATOM 1935 C CA . LYS A 1 254 ? 26.155 -5.972 -3.975 1.00 97.94 254 LYS A CA 1
ATOM 1936 C C . LYS A 1 254 ? 25.463 -6.005 -5.329 1.00 97.94 254 LYS A C 1
ATOM 1938 O O . LYS A 1 254 ? 24.667 -6.901 -5.606 1.00 97.94 254 LYS A O 1
ATOM 1943 N N . ILE A 1 255 ? 25.839 -5.075 -6.202 1.00 98.31 255 ILE A N 1
ATOM 1944 C CA . ILE A 1 255 ? 25.467 -5.111 -7.616 1.00 98.31 255 ILE A CA 1
ATOM 1945 C C . ILE A 1 255 ? 26.168 -6.306 -8.274 1.00 98.31 255 ILE A C 1
ATOM 1947 O O . ILE A 1 255 ? 27.392 -6.423 -8.245 1.00 98.31 255 ILE A O 1
ATOM 1951 N N . VAL A 1 256 ? 25.370 -7.201 -8.847 1.00 97.62 256 VAL A N 1
ATOM 1952 C CA . VAL A 1 256 ? 25.800 -8.413 -9.556 1.00 97.62 256 VAL A CA 1
ATOM 1953 C C . VAL A 1 256 ? 25.983 -8.127 -11.043 1.00 97.62 256 VAL A C 1
ATOM 1955 O O . VAL A 1 256 ? 26.933 -8.612 -11.653 1.00 97.62 256 VAL A O 1
ATOM 1958 N N . ALA A 1 257 ? 25.078 -7.345 -11.631 1.00 98.00 257 ALA A N 1
ATOM 1959 C CA . ALA A 1 257 ? 25.124 -6.968 -13.037 1.00 98.00 257 ALA A CA 1
ATOM 1960 C C . ALA A 1 257 ? 24.373 -5.656 -13.278 1.00 98.00 257 ALA A C 1
ATOM 1962 O O . ALA A 1 257 ? 23.428 -5.332 -12.561 1.00 98.00 257 ALA A O 1
ATOM 1963 N N . THR A 1 258 ? 24.748 -4.960 -14.348 1.00 98.00 258 THR A N 1
ATOM 1964 C CA . THR A 1 258 ? 23.999 -3.826 -14.895 1.00 98.00 258 THR A CA 1
ATOM 1965 C C . THR A 1 258 ? 23.782 -4.084 -16.380 1.00 98.00 258 THR A C 1
ATOM 1967 O O . THR A 1 258 ? 24.746 -4.286 -17.118 1.00 98.00 258 THR A O 1
ATOM 1970 N N . VAL A 1 259 ? 22.526 -4.112 -16.822 1.00 98.44 259 VAL A N 1
ATOM 1971 C CA . VAL A 1 259 ? 22.145 -4.444 -18.202 1.00 98.44 259 VAL A CA 1
ATOM 1972 C C . VAL A 1 259 ? 21.488 -3.224 -18.854 1.00 98.44 259 VAL A C 1
ATOM 1974 O O . VAL A 1 259 ? 20.549 -2.683 -18.274 1.00 98.44 259 VAL A O 1
ATOM 1977 N N . PRO A 1 260 ? 21.930 -2.770 -20.040 1.00 98.12 260 PRO A N 1
ATOM 1978 C CA . PRO A 1 260 ? 21.231 -1.718 -20.777 1.00 98.12 260 PRO A CA 1
ATOM 1979 C C . PRO A 1 260 ? 19.811 -2.147 -21.177 1.00 98.12 260 PRO A C 1
ATOM 1981 O O . PRO A 1 260 ? 19.611 -3.262 -21.663 1.00 98.12 260 PRO A O 1
ATOM 1984 N N . ILE A 1 261 ? 18.842 -1.249 -21.008 1.00 97.88 261 ILE A N 1
ATOM 1985 C CA . ILE A 1 261 ? 17.427 -1.419 -21.372 1.00 97.88 261 ILE A CA 1
ATOM 1986 C C . ILE A 1 261 ? 16.919 -0.188 -22.145 1.00 97.88 261 ILE A C 1
ATOM 1988 O O . ILE A 1 261 ? 17.678 0.739 -22.436 1.00 97.88 261 ILE A O 1
ATOM 1992 N N . GLY A 1 262 ? 15.641 -0.188 -22.534 1.00 95.38 262 GLY A N 1
ATOM 1993 C CA . GLY A 1 262 ? 15.011 0.962 -23.186 1.00 95.38 262 GLY A CA 1
ATOM 1994 C C . GLY A 1 262 ? 14.836 2.170 -22.257 1.00 95.38 262 GLY A C 1
ATOM 1995 O O . GLY A 1 262 ? 14.853 2.051 -21.041 1.00 95.38 262 GLY A O 1
ATOM 1996 N N . GLU A 1 263 ? 14.643 3.350 -22.848 1.00 93.50 263 GLU A N 1
ATOM 1997 C CA . GLU A 1 263 ? 14.577 4.627 -22.120 1.00 93.50 263 GLU A CA 1
ATOM 1998 C C . GLU A 1 263 ? 13.249 4.849 -21.383 1.00 93.50 263 GLU A C 1
ATOM 2000 O O . GLU A 1 263 ? 12.170 4.524 -21.907 1.00 93.50 263 GLU A O 1
ATOM 2005 N N . GLY A 1 264 ? 13.335 5.497 -20.215 1.00 90.31 264 GLY A N 1
ATOM 2006 C CA . GLY A 1 264 ? 12.197 5.937 -19.421 1.00 90.31 264 GLY A CA 1
ATOM 2007 C C . GLY A 1 264 ? 11.483 4.789 -18.723 1.00 90.31 264 GLY A C 1
ATOM 2008 O O . GLY A 1 264 ? 10.245 4.802 -18.684 1.00 90.31 264 GLY A O 1
ATOM 2009 N N . CYS A 1 265 ? 12.232 3.786 -18.261 1.00 92.31 265 CYS A N 1
ATOM 2010 C CA . CYS A 1 265 ? 11.685 2.642 -17.544 1.00 92.31 265 CYS A CA 1
ATOM 2011 C C . CYS A 1 265 ? 10.962 3.057 -16.255 1.00 92.31 265 CYS A C 1
ATOM 2013 O O . CYS A 1 265 ? 11.381 3.982 -15.562 1.00 92.31 265 CYS A O 1
ATOM 2015 N N . ASP A 1 266 ? 9.848 2.386 -15.973 1.00 91.19 266 ASP A N 1
ATOM 2016 C CA . ASP A 1 266 ? 8.976 2.678 -14.825 1.00 91.19 266 ASP A CA 1
ATOM 2017 C C . ASP A 1 266 ? 8.552 1.398 -14.083 1.00 91.19 266 ASP A C 1
ATOM 2019 O O . ASP A 1 266 ? 8.234 1.441 -12.901 1.00 91.19 266 ASP A O 1
ATOM 2023 N N . GLY A 1 267 ? 8.600 0.235 -14.745 1.00 93.44 267 GLY A N 1
ATOM 2024 C CA . GLY A 1 267 ? 8.191 -1.040 -14.164 1.00 93.44 267 GLY A CA 1
ATOM 2025 C C . GLY A 1 267 ? 9.145 -2.188 -14.484 1.00 93.44 267 GLY A C 1
ATOM 2026 O O . GLY A 1 267 ? 9.757 -2.233 -15.553 1.00 93.44 267 GLY A O 1
ATOM 2027 N N . ALA A 1 268 ? 9.224 -3.145 -13.557 1.00 97.31 268 ALA A N 1
ATOM 2028 C CA . ALA A 1 268 ? 9.951 -4.399 -13.706 1.00 97.31 268 ALA A CA 1
ATOM 2029 C C . ALA A 1 268 ? 9.068 -5.582 -13.289 1.00 97.31 268 ALA A C 1
ATOM 2031 O O . ALA A 1 268 ? 8.304 -5.485 -12.331 1.00 97.31 268 ALA A O 1
ATOM 2032 N N . ALA A 1 269 ? 9.197 -6.714 -13.976 1.00 97.19 269 ALA A N 1
ATOM 2033 C CA . ALA A 1 269 ? 8.576 -7.978 -13.592 1.00 97.19 269 ALA A CA 1
ATOM 2034 C C . ALA A 1 269 ? 9.555 -9.137 -13.800 1.00 97.19 269 ALA A C 1
ATOM 2036 O O . ALA A 1 269 ? 10.372 -9.098 -14.718 1.00 97.19 269 ALA A O 1
ATOM 2037 N N . PHE A 1 270 ? 9.466 -10.174 -12.969 1.00 97.69 270 PHE A N 1
ATOM 2038 C CA . PHE A 1 270 ? 10.314 -11.362 -13.067 1.00 97.69 270 PHE A CA 1
ATOM 2039 C C . PHE A 1 270 ? 9.470 -12.630 -13.120 1.00 97.69 270 PHE A C 1
ATOM 2041 O O . PHE A 1 270 ? 8.662 -12.874 -12.226 1.00 97.69 270 PHE A O 1
ATOM 2048 N N . ASP A 1 271 ? 9.699 -13.442 -14.149 1.00 97.31 271 ASP A N 1
ATOM 2049 C CA . ASP A 1 271 ? 9.110 -14.767 -14.285 1.00 97.31 271 ASP A CA 1
ATOM 2050 C C . ASP A 1 271 ? 10.097 -15.835 -13.784 1.00 97.31 271 ASP A C 1
ATOM 2052 O O . ASP A 1 271 ? 11.079 -16.134 -14.476 1.00 97.31 271 ASP A O 1
ATOM 2056 N N . PRO A 1 272 ? 9.850 -16.469 -12.623 1.00 95.25 272 PRO A N 1
ATOM 2057 C CA . PRO A 1 272 ? 10.761 -17.464 -12.066 1.00 95.25 272 PRO A CA 1
ATOM 2058 C C . PRO A 1 272 ? 10.847 -18.748 -12.903 1.00 95.25 272 PRO A C 1
ATOM 2060 O O . PRO A 1 272 ? 11.861 -19.445 -12.839 1.00 95.25 272 PRO A O 1
ATOM 2063 N N . ALA A 1 273 ? 9.814 -19.086 -13.686 1.00 95.31 273 ALA A N 1
ATOM 2064 C CA . ALA A 1 273 ? 9.803 -20.315 -14.477 1.00 95.31 273 ALA A CA 1
ATOM 2065 C C . ALA A 1 273 ? 10.698 -20.187 -15.712 1.00 95.31 273 ALA A C 1
ATOM 2067 O O . ALA A 1 273 ? 11.502 -21.074 -16.011 1.00 95.31 273 ALA A O 1
ATOM 2068 N N . SER A 1 274 ? 10.582 -19.062 -16.418 1.00 95.38 274 SER A N 1
ATOM 2069 C CA . SER A 1 274 ? 11.396 -18.780 -17.596 1.00 95.38 274 SER A CA 1
ATOM 2070 C C . SER A 1 274 ? 12.699 -18.055 -17.267 1.00 95.38 274 SER A C 1
ATOM 2072 O O . SER A 1 274 ? 13.562 -17.976 -18.138 1.00 95.38 274 SER A O 1
ATOM 2074 N N . LYS A 1 275 ? 12.895 -17.567 -16.037 1.00 97.25 275 LYS A N 1
ATOM 2075 C CA . LYS A 1 275 ? 14.012 -16.699 -15.632 1.00 97.25 275 LYS A CA 1
ATOM 2076 C C . LYS A 1 275 ? 14.172 -15.455 -16.514 1.00 97.25 275 LYS A C 1
ATOM 2078 O O . LYS A 1 275 ? 15.292 -15.061 -16.861 1.00 97.25 275 LYS A O 1
ATOM 2083 N N . LEU A 1 276 ? 13.048 -14.902 -16.951 1.00 98.19 276 LEU A N 1
ATOM 2084 C CA . LEU A 1 276 ? 13.003 -13.674 -17.732 1.00 98.19 276 LEU A CA 1
ATOM 2085 C C . LEU A 1 276 ? 12.627 -12.509 -16.824 1.00 98.19 276 LEU A C 1
ATOM 2087 O O . LEU A 1 276 ? 11.704 -12.602 -16.018 1.00 98.19 276 LEU A O 1
ATOM 2091 N N . ILE A 1 277 ? 13.357 -11.414 -16.977 1.00 98.56 277 ILE A N 1
ATOM 2092 C CA . ILE A 1 277 ? 13.068 -10.112 -16.404 1.00 98.56 277 ILE A CA 1
ATOM 2093 C C . ILE A 1 277 ? 12.512 -9.255 -17.542 1.00 98.56 277 ILE A C 1
ATOM 2095 O O . ILE A 1 277 ? 13.116 -9.164 -18.610 1.00 98.56 277 ILE A O 1
ATOM 2099 N N . PHE A 1 278 ? 11.375 -8.618 -17.311 1.00 98.44 278 PHE A N 1
ATOM 2100 C CA . PHE A 1 278 ? 10.737 -7.705 -18.249 1.00 98.44 278 PHE A CA 1
ATOM 2101 C C . PHE A 1 278 ? 10.797 -6.294 -17.679 1.00 98.44 278 PHE A C 1
ATOM 2103 O O . PHE A 1 278 ? 10.412 -6.092 -16.528 1.00 98.44 278 PHE A O 1
ATOM 2110 N N . THR A 1 279 ? 11.245 -5.326 -18.474 1.00 98.12 279 THR A N 1
ATOM 2111 C CA . THR A 1 279 ? 11.215 -3.905 -18.101 1.00 98.12 279 THR A CA 1
ATOM 2112 C C . THR A 1 279 ? 10.326 -3.138 -19.071 1.00 98.12 279 THR A C 1
ATOM 2114 O O . THR A 1 279 ? 10.448 -3.302 -20.286 1.00 98.12 279 THR A O 1
ATOM 2117 N N . SER A 1 280 ? 9.400 -2.335 -18.552 1.00 97.12 280 SER A N 1
ATOM 2118 C CA . SER A 1 280 ? 8.455 -1.543 -19.346 1.00 97.12 280 SER A CA 1
ATOM 2119 C C . SER A 1 280 ? 8.942 -0.108 -19.492 1.00 97.12 280 SER A C 1
ATOM 2121 O O . SER A 1 280 ? 9.018 0.657 -18.529 1.00 97.12 280 SER A O 1
ATOM 2123 N N . ASN A 1 281 ? 9.267 0.268 -20.728 1.00 96.12 281 ASN A N 1
ATOM 2124 C CA . ASN A 1 281 ? 10.010 1.483 -21.022 1.00 96.12 281 ASN A CA 1
ATOM 2125 C C . ASN A 1 281 ? 9.086 2.546 -21.629 1.00 96.12 281 ASN A C 1
ATOM 2127 O O . ASN A 1 281 ? 8.377 2.301 -22.611 1.00 96.12 281 ASN A O 1
ATOM 2131 N N . GLY A 1 282 ? 9.122 3.767 -21.089 1.00 91.50 282 GLY A N 1
ATOM 2132 C CA . GLY A 1 282 ? 8.292 4.894 -21.534 1.00 91.50 282 GLY A CA 1
ATOM 2133 C C . GLY A 1 282 ? 8.485 5.274 -23.006 1.00 91.50 282 GLY A C 1
ATOM 2134 O O . GLY A 1 282 ? 7.559 5.803 -23.627 1.00 91.50 282 GLY A O 1
ATOM 2135 N N . SER A 1 283 ? 9.642 4.932 -23.579 1.00 91.88 283 SER A N 1
ATOM 2136 C CA . SER A 1 283 ? 9.945 5.001 -25.016 1.00 91.88 283 SER A CA 1
ATOM 2137 C C . SER A 1 283 ? 9.035 4.141 -25.910 1.00 91.88 283 SER A C 1
ATOM 2139 O O . SER A 1 283 ? 9.056 4.312 -27.125 1.00 91.88 283 SER A O 1
ATOM 2141 N N . GLY A 1 284 ? 8.197 3.270 -25.337 1.00 95.19 284 GLY A N 1
ATOM 2142 C CA . GLY A 1 284 ? 7.302 2.380 -26.079 1.00 95.19 284 GLY A CA 1
ATOM 2143 C C . GLY A 1 284 ? 7.964 1.061 -26.443 1.00 95.19 284 GLY A C 1
ATOM 2144 O O . GLY A 1 284 ? 7.786 0.556 -27.551 1.00 95.19 284 GLY A O 1
ATOM 2145 N N . THR A 1 285 ? 8.758 0.523 -25.519 1.00 97.44 285 THR A N 1
ATOM 2146 C CA . THR A 1 285 ? 9.374 -0.796 -25.660 1.00 97.44 285 THR A CA 1
ATOM 2147 C C . THR A 1 285 ? 9.247 -1.594 -24.370 1.00 97.44 285 THR A C 1
ATOM 2149 O O . THR A 1 285 ? 9.083 -1.026 -23.291 1.00 97.44 285 THR A O 1
ATOM 2152 N N . VAL A 1 286 ? 9.355 -2.913 -24.482 1.00 98.19 286 VAL A N 1
ATOM 2153 C CA . VAL A 1 286 ? 9.691 -3.795 -23.364 1.00 98.19 286 VAL A CA 1
ATOM 2154 C C . VAL A 1 286 ? 11.060 -4.398 -23.622 1.00 98.19 286 VAL A C 1
ATOM 2156 O O . VAL A 1 286 ? 11.295 -4.944 -24.700 1.00 98.19 286 VAL A O 1
ATOM 2159 N N . SER A 1 287 ? 11.959 -4.315 -22.645 1.00 98.50 287 SER A N 1
ATOM 2160 C CA . SER A 1 287 ? 13.227 -5.046 -22.685 1.00 98.50 287 SER A CA 1
ATOM 2161 C C . SER A 1 287 ? 13.058 -6.386 -21.980 1.00 98.50 287 SER A C 1
ATOM 2163 O O . SER A 1 287 ? 12.568 -6.441 -20.854 1.00 98.50 287 SER A O 1
ATOM 2165 N N . VAL A 1 288 ? 13.462 -7.466 -22.645 1.00 98.38 288 VAL A N 1
ATOM 2166 C CA . VAL A 1 288 ? 13.428 -8.830 -22.113 1.00 98.38 288 VAL A CA 1
ATOM 2167 C C . VAL A 1 288 ? 14.856 -9.242 -21.787 1.00 98.38 288 VAL A C 1
ATOM 2169 O O . VAL A 1 288 ? 15.682 -9.446 -22.679 1.00 98.38 288 VAL A O 1
ATOM 2172 N N . VAL A 1 289 ? 15.164 -9.352 -20.501 1.00 98.75 289 VAL A N 1
ATOM 2173 C CA . VAL A 1 289 ? 16.477 -9.747 -19.989 1.00 98.75 289 VAL A CA 1
ATOM 2174 C C . VAL A 1 289 ? 16.394 -11.173 -19.456 1.00 98.75 289 VAL A C 1
ATOM 2176 O O . VAL A 1 289 ? 15.497 -11.522 -18.703 1.00 98.75 289 VAL A O 1
ATOM 2179 N N . LYS A 1 290 ? 17.339 -12.025 -19.841 1.00 98.31 290 LYS A N 1
ATOM 2180 C CA . LYS A 1 290 ? 17.449 -13.411 -19.391 1.00 98.31 290 LYS A CA 1
ATOM 2181 C C . LYS A 1 290 ? 18.522 -13.530 -18.319 1.00 98.31 290 LYS A C 1
ATOM 2183 O O . LYS A 1 290 ? 19.663 -13.135 -18.559 1.00 98.31 290 LYS A O 1
ATOM 2188 N N . GLU A 1 291 ? 18.195 -14.162 -17.195 1.00 98.19 291 GLU A N 1
ATOM 2189 C CA . GLU A 1 291 ? 19.209 -14.723 -16.297 1.00 98.19 291 GLU A CA 1
ATOM 2190 C C . GLU A 1 291 ? 19.784 -15.995 -16.940 1.00 98.19 291 GLU A C 1
ATOM 2192 O O . GLU A 1 291 ? 19.114 -17.029 -17.048 1.00 98.19 291 GLU A O 1
ATOM 2197 N N . VAL A 1 292 ? 21.027 -15.902 -17.412 1.00 97.56 292 VAL A N 1
ATOM 2198 C CA . VAL A 1 292 ? 21.764 -17.011 -18.036 1.00 97.56 292 VAL A CA 1
ATOM 2199 C C . VAL A 1 292 ? 22.454 -17.852 -16.962 1.00 97.56 292 VAL A C 1
ATOM 2201 O O . VAL A 1 292 ? 22.433 -19.081 -17.020 1.00 97.56 292 VAL A O 1
ATOM 2204 N N . SER A 1 293 ? 23.024 -17.193 -15.953 1.00 95.50 293 SER A N 1
ATOM 2205 C CA . SER A 1 293 ? 23.619 -17.815 -14.768 1.00 95.50 293 SER A CA 1
ATOM 2206 C C . SER A 1 293 ? 23.513 -16.876 -13.563 1.00 95.50 293 SER A C 1
ATOM 2208 O O . SER A 1 293 ? 23.047 -15.748 -13.695 1.00 95.50 293 SER A O 1
ATOM 2210 N N . ALA A 1 294 ? 23.984 -17.312 -12.390 1.00 91.38 294 ALA A N 1
ATOM 2211 C CA . ALA A 1 294 ? 23.892 -16.536 -11.148 1.00 91.38 294 ALA A CA 1
ATOM 2212 C C . ALA A 1 294 ? 24.500 -15.119 -11.231 1.00 91.38 294 ALA A C 1
ATOM 2214 O O . ALA A 1 294 ? 24.091 -14.245 -10.467 1.00 91.38 294 ALA A O 1
ATOM 2215 N N . ASN A 1 295 ? 25.459 -14.906 -12.143 1.00 93.88 295 ASN A N 1
ATOM 2216 C CA . ASN A 1 295 ? 26.167 -13.637 -12.336 1.00 93.88 295 ASN A CA 1
ATOM 2217 C C . ASN A 1 295 ? 26.140 -13.147 -13.798 1.00 93.88 295 ASN A C 1
ATOM 2219 O O . ASN A 1 295 ? 26.892 -12.244 -14.151 1.00 93.88 295 ASN A O 1
ATOM 2223 N N . GLU A 1 296 ? 25.322 -13.747 -14.668 1.00 96.81 296 GLU A N 1
ATOM 2224 C CA . GLU A 1 296 ? 25.268 -13.383 -16.088 1.00 96.81 296 GLU A CA 1
ATOM 2225 C C . GLU A 1 296 ? 23.826 -13.130 -16.525 1.00 96.81 296 GLU A C 1
ATOM 2227 O O . GLU A 1 296 ? 22.989 -14.037 -16.529 1.00 96.81 296 GLU A O 1
ATOM 2232 N N . PHE A 1 297 ? 23.566 -11.892 -16.941 1.00 98.44 297 PHE A N 1
ATOM 2233 C CA . PHE A 1 297 ? 22.262 -11.408 -17.378 1.00 98.44 297 PHE A CA 1
ATOM 2234 C C . PHE A 1 297 ? 22.407 -10.771 -18.756 1.00 98.44 297 PHE A C 1
ATOM 2236 O O . PHE A 1 297 ? 23.328 -9.986 -18.985 1.00 98.44 297 PHE A O 1
ATOM 2243 N N . LYS A 1 298 ? 21.522 -11.123 -19.692 1.00 98.38 298 LYS A N 1
ATOM 2244 C CA . LYS A 1 298 ? 21.600 -10.651 -21.082 1.00 98.38 298 LYS A CA 1
ATOM 2245 C C . LYS A 1 298 ? 20.263 -10.127 -21.557 1.00 98.38 298 LYS A C 1
ATOM 2247 O O . LYS A 1 298 ? 19.263 -10.822 -21.425 1.00 98.38 298 LYS A O 1
ATOM 2252 N N . LEU A 1 299 ? 20.259 -8.948 -22.169 1.00 98.44 299 LEU A N 1
ATOM 2253 C CA . LEU A 1 299 ? 19.144 -8.514 -23.003 1.00 98.44 299 LEU A CA 1
ATOM 2254 C C . LEU A 1 299 ? 19.020 -9.495 -24.177 1.00 98.44 299 LEU A C 1
ATOM 2256 O O . LEU A 1 299 ? 19.954 -9.628 -24.967 1.00 98.44 299 LEU A O 1
ATOM 2260 N N . VAL A 1 300 ? 17.904 -10.214 -24.252 1.00 97.94 300 VAL A N 1
ATOM 2261 C CA . VAL A 1 300 ? 17.646 -11.218 -25.297 1.00 97.94 300 VAL A CA 1
ATOM 2262 C C . VAL A 1 300 ? 16.650 -10.729 -26.339 1.00 97.94 300 VAL A C 1
ATOM 2264 O O . VAL A 1 300 ? 16.672 -11.222 -27.462 1.00 97.94 300 VAL A O 1
ATOM 2267 N N . GLU A 1 301 ? 15.811 -9.751 -25.995 1.00 97.38 301 GLU A N 1
ATOM 2268 C CA . GLU A 1 301 ? 14.823 -9.191 -26.912 1.00 97.38 301 GLU A CA 1
ATOM 2269 C C . GLU A 1 301 ? 14.422 -7.769 -26.497 1.00 97.38 301 GLU A C 1
ATOM 2271 O O . GLU A 1 301 ? 14.394 -7.438 -25.311 1.00 97.38 301 GLU A O 1
ATOM 2276 N N . THR A 1 302 ? 14.079 -6.938 -27.482 1.00 97.94 302 THR A N 1
ATOM 2277 C CA . THR A 1 302 ? 13.415 -5.645 -27.275 1.00 97.94 302 THR A CA 1
ATOM 2278 C C . THR A 1 302 ? 12.136 -5.640 -28.097 1.00 97.94 302 THR A C 1
ATOM 2280 O O . THR A 1 302 ? 12.184 -5.611 -29.325 1.00 97.94 302 THR A O 1
ATOM 2283 N N . ILE A 1 303 ? 10.995 -5.663 -27.419 1.00 97.31 303 ILE A N 1
ATOM 2284 C CA . ILE A 1 303 ? 9.673 -5.729 -28.039 1.00 97.31 303 ILE A CA 1
ATOM 2285 C C . ILE A 1 303 ? 9.145 -4.306 -28.204 1.00 97.31 303 ILE A C 1
ATOM 2287 O O . ILE A 1 303 ? 9.081 -3.551 -27.234 1.00 97.31 303 ILE A O 1
ATOM 2291 N N . THR A 1 304 ? 8.745 -3.926 -29.417 1.00 97.56 304 THR A N 1
ATOM 2292 C CA . THR A 1 304 ? 8.040 -2.657 -29.645 1.00 97.56 304 THR A CA 1
ATOM 2293 C C . THR A 1 304 ? 6.632 -2.732 -29.060 1.00 97.56 304 THR A C 1
ATOM 2295 O O . THR A 1 304 ? 5.876 -3.652 -29.359 1.00 97.56 304 THR A O 1
ATOM 2298 N N . THR A 1 305 ? 6.274 -1.750 -28.237 1.00 95.31 305 THR A N 1
ATOM 2299 C CA . THR A 1 305 ? 4.950 -1.625 -27.619 1.00 95.31 305 THR A CA 1
ATOM 2300 C C . THR A 1 305 ? 4.336 -0.269 -27.982 1.00 95.31 305 THR A C 1
ATOM 2302 O O . THR A 1 305 ? 4.340 0.122 -29.149 1.00 95.31 305 THR A O 1
ATOM 2305 N N . LYS A 1 306 ? 3.779 0.460 -27.010 1.00 94.12 306 LYS A N 1
ATOM 2306 C CA . LYS A 1 306 ? 3.182 1.784 -27.200 1.00 94.12 306 LYS A CA 1
ATOM 2307 C C . LYS A 1 306 ? 3.845 2.770 -26.253 1.00 94.12 306 LYS A C 1
ATOM 2309 O O . LYS A 1 306 ? 4.038 2.472 -25.076 1.00 94.12 306 LYS A O 1
ATOM 2314 N N . ARG A 1 307 ? 4.179 3.959 -26.755 1.00 90.88 307 ARG A N 1
ATOM 2315 C CA . ARG A 1 307 ? 4.719 5.044 -25.927 1.00 90.88 307 ARG A CA 1
ATOM 2316 C C . ARG A 1 307 ? 3.791 5.300 -24.735 1.00 90.88 307 ARG A C 1
ATOM 2318 O O . ARG A 1 307 ? 2.584 5.418 -24.913 1.00 90.88 307 ARG A O 1
ATOM 2325 N N . GLY A 1 308 ? 4.360 5.385 -23.533 1.00 87.00 308 GLY A N 1
AT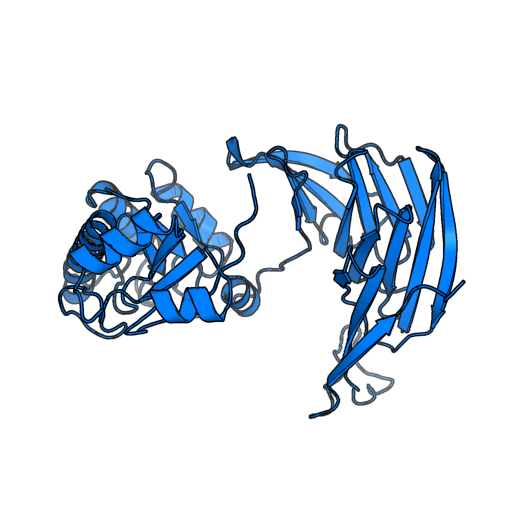OM 2326 C CA . GLY A 1 308 ? 3.595 5.546 -22.292 1.00 87.00 308 GLY A CA 1
ATOM 2327 C C . GLY A 1 308 ? 3.062 4.249 -21.667 1.00 87.00 308 GLY A C 1
ATOM 2328 O O . GLY A 1 308 ? 2.539 4.308 -20.559 1.00 87.00 308 GLY A O 1
ATOM 2329 N N . ALA A 1 309 ? 3.221 3.081 -22.301 1.00 93.38 309 ALA A N 1
ATOM 2330 C CA . ALA A 1 309 ? 2.952 1.771 -21.691 1.00 93.38 309 ALA A CA 1
ATOM 2331 C C . ALA A 1 309 ? 4.094 1.376 -20.736 1.00 93.38 309 ALA A C 1
ATOM 2333 O O . ALA A 1 309 ? 4.913 0.508 -21.037 1.00 93.38 309 ALA A O 1
ATOM 2334 N N . ARG A 1 310 ? 4.204 2.111 -19.626 1.00 90.00 310 ARG A N 1
ATOM 2335 C CA . ARG A 1 310 ? 5.386 2.101 -18.758 1.00 90.00 310 ARG A CA 1
ATOM 2336 C C . ARG A 1 310 ? 5.220 1.326 -17.453 1.00 90.00 310 ARG A C 1
ATOM 2338 O O . ARG A 1 310 ? 6.224 0.926 -16.885 1.00 90.00 310 ARG A O 1
ATOM 2345 N N . THR A 1 311 ? 3.997 1.043 -17.018 1.00 91.06 311 THR A N 1
ATOM 2346 C CA . THR A 1 311 ? 3.743 0.130 -15.895 1.00 91.06 311 THR A CA 1
ATOM 2347 C C . THR A 1 311 ? 3.524 -1.292 -16.407 1.00 91.06 311 THR A C 1
ATOM 2349 O O . THR A 1 311 ? 3.128 -1.493 -17.557 1.00 91.06 311 THR A O 1
ATOM 2352 N N . ILE A 1 312 ? 3.807 -2.287 -15.565 1.00 94.81 312 ILE A N 1
ATOM 2353 C CA . ILE A 1 312 ? 3.829 -3.700 -15.951 1.00 94.81 312 ILE A CA 1
ATOM 2354 C C . ILE A 1 312 ? 3.262 -4.586 -14.850 1.00 94.81 312 ILE A C 1
ATOM 2356 O O . ILE A 1 312 ? 3.444 -4.325 -13.663 1.00 94.81 312 ILE A O 1
ATOM 2360 N N . SER A 1 313 ? 2.599 -5.663 -15.253 1.00 93.75 313 SER A N 1
ATOM 2361 C CA . SER A 1 313 ? 2.292 -6.792 -14.384 1.00 93.75 313 SER A CA 1
ATOM 2362 C C . SER A 1 313 ? 2.521 -8.100 -15.136 1.00 93.75 313 SER A C 1
ATOM 2364 O O . SER A 1 313 ? 2.439 -8.138 -16.364 1.00 93.75 313 SER A O 1
ATOM 2366 N N . LEU A 1 314 ? 2.816 -9.167 -14.403 1.00 94.00 314 LEU A N 1
ATOM 2367 C CA . LEU A 1 314 ? 3.078 -10.499 -14.935 1.00 94.00 314 LEU A CA 1
ATOM 2368 C C . LEU A 1 314 ? 2.187 -11.504 -14.210 1.00 94.00 314 LEU A C 1
ATOM 2370 O O . LEU A 1 314 ? 2.183 -11.572 -12.981 1.00 94.00 314 LEU A O 1
ATOM 2374 N N . ASP A 1 315 ? 1.484 -12.330 -14.975 1.00 91.38 315 ASP A N 1
ATOM 2375 C CA . ASP A 1 315 ? 0.835 -13.519 -14.438 1.00 91.38 315 ASP A CA 1
ATOM 2376 C C . ASP A 1 315 ? 1.802 -14.705 -14.504 1.00 91.38 315 ASP A C 1
ATOM 2378 O O . ASP A 1 315 ? 2.031 -15.280 -15.565 1.00 91.38 315 ASP A O 1
ATOM 2382 N N . ASN A 1 316 ? 2.337 -15.109 -13.352 1.00 88.12 316 ASN A N 1
ATOM 2383 C CA . ASN A 1 316 ? 3.281 -16.226 -13.243 1.00 88.12 316 ASN A CA 1
ATOM 2384 C C . ASN A 1 316 ? 2.693 -17.597 -13.626 1.00 88.12 316 ASN A C 1
ATOM 2386 O O . ASN A 1 316 ? 3.452 -18.552 -13.777 1.00 88.12 316 ASN A O 1
ATOM 2390 N N . LYS A 1 317 ? 1.365 -17.738 -13.756 1.00 90.12 317 LYS A N 1
ATOM 2391 C CA . LYS A 1 317 ? 0.735 -18.996 -14.195 1.00 90.12 317 LYS A CA 1
ATOM 2392 C C . LYS A 1 317 ? 0.657 -19.101 -15.711 1.00 90.12 317 LYS A C 1
ATOM 2394 O O . LYS A 1 317 ? 0.840 -20.184 -16.258 1.00 90.12 317 LYS A O 1
ATOM 2399 N N . THR A 1 318 ? 0.324 -17.999 -16.376 1.00 94.12 318 THR A N 1
ATOM 2400 C CA . THR A 1 318 ? 0.163 -17.955 -17.839 1.00 94.12 318 THR A CA 1
ATOM 2401 C C . THR A 1 318 ? 1.398 -17.412 -18.553 1.00 94.12 318 THR A C 1
ATOM 2403 O O . THR A 1 318 ? 1.491 -17.519 -19.775 1.00 94.12 318 THR A O 1
ATOM 2406 N N . HIS A 1 319 ? 2.344 -16.849 -17.799 1.00 95.31 319 HIS A N 1
ATOM 2407 C CA . HIS A 1 319 ? 3.525 -16.127 -18.274 1.00 95.31 319 HIS A CA 1
ATOM 2408 C C . HIS A 1 319 ? 3.171 -14.940 -19.187 1.00 95.31 319 HIS A C 1
ATOM 2410 O O . HIS A 1 319 ? 3.972 -14.527 -20.024 1.00 95.31 319 HIS A O 1
ATOM 2416 N N . MET A 1 320 ? 1.954 -14.401 -19.048 1.00 96.56 320 MET A N 1
ATOM 2417 C CA . MET A 1 320 ? 1.502 -13.226 -19.788 1.00 96.56 320 MET A CA 1
ATOM 2418 C C . MET A 1 320 ? 1.926 -11.947 -19.076 1.00 96.56 320 MET A C 1
ATOM 2420 O O . MET A 1 320 ? 1.743 -11.804 -17.866 1.00 96.56 320 MET A O 1
ATOM 2424 N N . VAL A 1 321 ? 2.441 -11.002 -19.856 1.00 96.94 321 VAL A N 1
ATOM 2425 C CA . VAL A 1 321 ? 2.804 -9.662 -19.398 1.00 96.94 321 VAL A CA 1
ATOM 2426 C C . VAL A 1 321 ? 1.732 -8.675 -19.844 1.00 96.94 321 VAL A C 1
ATOM 2428 O O . VAL A 1 321 ? 1.340 -8.658 -21.010 1.00 96.94 321 VAL A O 1
ATOM 2431 N N . TYR A 1 322 ? 1.286 -7.829 -18.923 1.00 97.38 322 TYR A N 1
ATOM 2432 C CA . TYR A 1 322 ? 0.228 -6.846 -19.126 1.00 97.38 322 TYR A CA 1
ATOM 2433 C C . TYR A 1 322 ? 0.781 -5.433 -18.951 1.00 97.38 322 TYR A C 1
ATOM 2435 O O . TYR A 1 322 ? 1.440 -5.143 -17.953 1.00 97.38 322 TYR A O 1
ATOM 2443 N N . LEU A 1 323 ? 0.487 -4.552 -19.907 1.00 97.00 323 LEU A N 1
ATOM 2444 C CA . LEU A 1 323 ? 0.934 -3.158 -19.912 1.00 97.00 323 LEU A CA 1
ATOM 2445 C C . LEU A 1 323 ? -0.283 -2.242 -20.120 1.00 97.00 323 LEU A C 1
ATOM 2447 O O . LEU A 1 323 ? -0.733 -2.074 -21.262 1.00 97.00 323 LEU A O 1
ATOM 2451 N N . PRO A 1 324 ? -0.865 -1.668 -19.054 1.00 95.00 324 PRO A N 1
ATOM 2452 C CA . PRO A 1 324 ? -1.942 -0.701 -19.203 1.00 95.00 324 PRO A CA 1
ATOM 2453 C C . PRO A 1 324 ? -1.405 0.597 -19.817 1.00 95.00 324 PRO A C 1
ATOM 2455 O O . PRO A 1 324 ? -0.318 1.075 -19.494 1.00 95.00 324 PRO A O 1
ATOM 2458 N N . THR A 1 325 ? -2.169 1.176 -20.736 1.00 95.12 325 THR A N 1
ATOM 2459 C CA . THR A 1 325 ? -1.807 2.416 -21.424 1.00 95.12 325 THR A CA 1
ATOM 2460 C C . THR A 1 325 ? -3.044 3.093 -22.016 1.00 95.12 325 THR A C 1
ATOM 2462 O O . THR A 1 325 ? -4.151 2.563 -21.956 1.00 95.12 325 THR A O 1
ATOM 2465 N N . ALA A 1 326 ? -2.865 4.273 -22.598 1.00 94.75 326 ALA A N 1
ATOM 2466 C CA . ALA A 1 326 ? -3.902 5.008 -23.307 1.00 94.75 326 ALA A CA 1
ATOM 2467 C C . ALA A 1 326 ? -3.296 5.743 -24.511 1.00 94.75 326 ALA A C 1
ATOM 2469 O O . ALA A 1 326 ? -2.077 5.755 -24.695 1.00 94.75 326 ALA A O 1
ATOM 2470 N N . ASP A 1 327 ? -4.132 6.325 -25.364 1.00 93.56 327 ASP A N 1
ATOM 2471 C CA . ASP A 1 327 ? -3.672 7.333 -26.315 1.00 93.56 327 ASP A CA 1
ATOM 2472 C C . ASP A 1 327 ? -3.529 8.688 -25.631 1.00 93.56 327 ASP A C 1
ATOM 2474 O O . ASP A 1 327 ? -4.263 9.034 -24.701 1.00 93.56 327 ASP A O 1
ATOM 2478 N N . TYR A 1 328 ? -2.575 9.468 -26.122 1.00 91.06 328 TYR A N 1
ATOM 2479 C CA . TYR A 1 328 ? -2.264 10.783 -25.594 1.00 91.06 328 TYR A CA 1
ATOM 2480 C C . TYR A 1 328 ? -2.298 11.813 -26.717 1.00 91.06 328 TYR A C 1
ATOM 2482 O O . TYR A 1 328 ? -1.828 11.550 -27.825 1.00 91.06 328 TYR A O 1
ATOM 2490 N N . GLU A 1 329 ? -2.824 12.996 -26.413 1.00 92.50 329 GLU A N 1
ATOM 2491 C CA . GLU A 1 329 ? -2.724 14.153 -27.296 1.00 92.50 329 GLU A CA 1
ATOM 2492 C C . GLU A 1 329 ? -1.242 14.482 -27.553 1.00 92.50 329 GLU A C 1
ATOM 2494 O O . GLU A 1 329 ? -0.411 14.360 -26.643 1.00 92.50 329 GLU A O 1
ATOM 2499 N N . PRO A 1 330 ? -0.870 14.898 -28.775 1.00 89.25 330 PRO A N 1
ATOM 2500 C CA . PRO A 1 330 ? 0.498 15.306 -29.050 1.00 89.25 330 PRO A CA 1
ATOM 2501 C C . PRO A 1 330 ? 0.876 16.500 -28.167 1.00 89.25 330 PRO A C 1
ATOM 2503 O O . PRO A 1 330 ? 0.110 17.452 -28.016 1.00 89.25 330 PRO A O 1
ATOM 2506 N N . LEU A 1 331 ? 2.079 16.458 -27.595 1.00 86.69 331 LEU A N 1
ATOM 2507 C CA . LEU A 1 331 ? 2.642 17.628 -26.930 1.00 86.69 331 LEU A CA 1
ATOM 2508 C C . LEU A 1 331 ? 3.132 18.627 -27.988 1.00 86.69 331 LEU A C 1
ATOM 2510 O O . LEU A 1 331 ? 3.745 18.200 -28.971 1.00 86.69 331 LEU A O 1
ATOM 2514 N N . PRO A 1 332 ? 2.916 19.939 -27.788 1.00 88.31 332 PRO A N 1
ATOM 2515 C CA . PRO A 1 332 ? 3.597 20.968 -28.564 1.00 88.31 332 PRO A CA 1
ATOM 2516 C C . PRO A 1 332 ? 5.117 20.760 -28.536 1.00 88.31 332 PRO A C 1
ATOM 2518 O O . PRO A 1 332 ? 5.670 20.334 -27.520 1.00 88.31 332 PRO A O 1
ATOM 2521 N N . ALA A 1 333 ? 5.800 21.058 -29.642 1.00 86.88 333 ALA A N 1
ATOM 2522 C CA . ALA A 1 333 ? 7.250 20.866 -29.751 1.00 86.88 333 ALA A CA 1
ATOM 2523 C C . ALA A 1 333 ? 8.050 21.713 -28.739 1.00 86.88 333 ALA A C 1
ATOM 2525 O O . ALA A 1 333 ? 9.167 21.355 -28.379 1.00 86.88 333 ALA A O 1
ATOM 2526 N N . ASP A 1 334 ? 7.465 22.816 -28.275 1.00 91.81 334 ASP A N 1
ATOM 2527 C CA . ASP A 1 334 ? 7.991 23.757 -27.287 1.00 91.81 334 ASP A CA 1
ATOM 2528 C C . ASP A 1 334 ? 7.493 23.486 -25.854 1.00 91.81 334 ASP A C 1
ATOM 2530 O O . ASP A 1 334 ? 7.757 24.277 -24.947 1.00 91.81 334 ASP A O 1
ATOM 2534 N N . ALA A 1 335 ? 6.783 22.375 -25.619 1.00 87.88 335 ALA A N 1
ATOM 2535 C CA . ALA A 1 335 ? 6.290 22.034 -24.292 1.00 87.88 335 ALA A CA 1
ATOM 2536 C C . ALA A 1 335 ? 7.453 21.919 -23.281 1.00 87.88 335 ALA A C 1
ATOM 2538 O O . ALA A 1 335 ? 8.449 21.242 -23.561 1.00 87.88 335 ALA A O 1
ATOM 2539 N N . PRO A 1 336 ? 7.334 22.516 -22.077 1.00 90.69 336 PRO A N 1
ATOM 2540 C CA . PRO A 1 336 ? 8.353 22.396 -21.042 1.00 90.69 336 PRO A CA 1
ATOM 2541 C C . PRO A 1 336 ? 8.701 20.936 -20.732 1.00 90.69 336 PRO A C 1
ATOM 2543 O O . PRO A 1 336 ? 7.832 20.055 -20.736 1.00 90.69 336 PRO A O 1
ATOM 2546 N N . LYS A 1 337 ? 9.967 20.670 -20.397 1.00 77.00 337 LYS A N 1
ATOM 2547 C CA . LYS A 1 337 ? 10.409 19.335 -19.972 1.00 77.00 337 LYS A CA 1
ATOM 2548 C C . LYS A 1 337 ? 9.564 18.864 -18.781 1.00 77.00 337 LYS A C 1
ATOM 2550 O O . LYS A 1 337 ? 9.383 19.597 -17.815 1.00 77.00 337 LYS A O 1
ATOM 2555 N N . GLY A 1 338 ? 9.045 17.639 -18.862 1.00 74.31 338 GLY A N 1
ATOM 2556 C CA . GLY A 1 338 ? 8.163 17.065 -17.839 1.00 74.31 338 GLY A CA 1
ATOM 2557 C C . GLY A 1 338 ? 6.670 17.351 -18.035 1.00 74.31 338 GLY A C 1
ATOM 2558 O O . GLY A 1 338 ? 5.860 16.820 -17.276 1.00 74.31 338 GLY A O 1
ATOM 2559 N N . THR A 1 339 ? 6.279 18.119 -19.062 1.00 82.88 339 THR A N 1
ATOM 2560 C CA . THR A 1 339 ? 4.862 18.287 -19.423 1.00 82.88 339 THR A CA 1
ATOM 2561 C C . THR A 1 339 ? 4.244 16.928 -19.738 1.00 82.88 339 THR A C 1
ATOM 2563 O O . THR A 1 339 ? 4.726 16.194 -20.603 1.00 82.88 339 THR A O 1
ATOM 2566 N N . ARG A 1 340 ? 3.164 16.581 -19.031 1.00 83.00 340 ARG A N 1
ATOM 2567 C CA . ARG A 1 340 ? 2.402 15.358 -19.291 1.00 83.00 340 ARG A CA 1
ATOM 2568 C C . ARG A 1 340 ? 1.377 15.624 -20.383 1.00 83.00 340 ARG A C 1
ATOM 2570 O O . ARG A 1 340 ? 0.603 16.575 -20.296 1.00 83.00 340 ARG A O 1
ATOM 2577 N N . ALA A 1 341 ? 1.374 14.766 -21.395 1.00 87.44 341 ALA A N 1
ATOM 2578 C CA . ALA A 1 341 ? 0.349 14.779 -22.422 1.00 87.44 341 ALA A CA 1
ATOM 2579 C C . ALA A 1 341 ? -1.021 14.459 -21.810 1.00 87.44 341 ALA A C 1
ATOM 2581 O O . ALA A 1 341 ? -1.122 13.635 -20.895 1.00 87.44 341 ALA A O 1
ATOM 2582 N N . LYS A 1 342 ? -2.078 15.099 -22.317 1.00 89.75 342 LYS A N 1
ATOM 2583 C CA . LYS A 1 342 ? -3.445 14.766 -21.912 1.00 89.75 342 LYS A CA 1
ATOM 2584 C C . LYS A 1 342 ? -3.833 13.413 -22.494 1.00 89.75 342 LYS A C 1
ATOM 2586 O O . LYS A 1 342 ? -3.537 13.126 -23.650 1.00 89.75 342 LYS A O 1
ATOM 2591 N N . VAL A 1 343 ? -4.486 12.589 -21.682 1.00 91.25 343 VAL A N 1
ATOM 2592 C CA . VAL A 1 343 ? -5.044 11.304 -22.118 1.00 91.25 343 VAL A CA 1
ATOM 2593 C C . VAL A 1 343 ? -6.267 11.566 -22.993 1.00 91.25 343 VAL A C 1
ATOM 2595 O O . VAL A 1 343 ? -7.127 12.359 -22.613 1.00 91.25 343 VAL A O 1
ATOM 2598 N N . ILE A 1 344 ? -6.373 10.872 -24.126 1.00 95.06 344 ILE A N 1
ATOM 2599 C CA . ILE A 1 344 ? -7.569 10.902 -24.972 1.00 95.06 344 ILE A CA 1
ATOM 2600 C C . ILE A 1 344 ? -8.670 10.074 -24.285 1.00 95.06 344 ILE A C 1
ATOM 2602 O O . ILE A 1 344 ? -8.459 8.879 -24.039 1.00 95.06 344 ILE A O 1
ATOM 2606 N N . PRO A 1 345 ? -9.845 10.648 -23.959 1.00 95.00 345 PRO A N 1
ATOM 2607 C CA . PRO A 1 345 ? -10.920 9.910 -23.298 1.00 95.00 345 PRO A CA 1
ATOM 2608 C C . PRO A 1 345 ? -11.329 8.643 -24.064 1.00 95.00 345 PRO A C 1
ATOM 2610 O O . PRO A 1 345 ? -11.444 8.660 -25.286 1.00 95.00 345 PRO A O 1
ATOM 2613 N N . GLY A 1 346 ? -11.552 7.538 -23.345 1.00 95.62 346 GLY A N 1
ATOM 2614 C CA . GLY A 1 346 ? -11.986 6.259 -23.928 1.00 95.62 346 GLY A CA 1
ATOM 2615 C C . GLY A 1 346 ? -10.890 5.428 -24.610 1.00 95.62 346 GLY A C 1
ATOM 2616 O O . GLY A 1 346 ? -11.179 4.330 -25.068 1.00 95.62 346 GLY A O 1
ATOM 2617 N N . SER A 1 347 ? -9.641 5.901 -24.646 1.00 96.25 347 SER A N 1
ATOM 2618 C CA . SER A 1 347 ? -8.521 5.202 -25.304 1.00 96.25 347 SER A CA 1
ATOM 2619 C C . SER A 1 347 ? -7.746 4.227 -24.407 1.00 96.25 347 SER A C 1
ATOM 2621 O O . SER A 1 347 ? -6.704 3.703 -24.809 1.00 96.25 347 SER A O 1
ATOM 2623 N N . PHE A 1 348 ? -8.215 4.005 -23.175 1.00 95.56 348 PHE A N 1
ATOM 2624 C CA . PHE A 1 348 ? -7.577 3.065 -22.259 1.00 95.56 348 PHE A CA 1
ATOM 2625 C C . PHE A 1 348 ? -7.566 1.656 -22.854 1.00 95.56 348 PHE A C 1
ATOM 2627 O O . PHE A 1 348 ? -8.576 1.165 -23.352 1.00 95.56 348 PHE A O 1
ATOM 2634 N N . GLN A 1 349 ? -6.422 0.995 -22.750 1.00 95.69 349 GLN A N 1
ATOM 2635 C CA . GLN A 1 349 ? -6.231 -0.371 -23.204 1.00 95.69 349 GLN A CA 1
ATOM 2636 C C . GLN A 1 349 ? -5.146 -1.065 -22.383 1.00 95.69 349 GLN A C 1
ATOM 2638 O O . GLN A 1 349 ? -4.273 -0.426 -21.797 1.00 95.69 349 GLN A O 1
ATOM 2643 N N . VAL A 1 350 ? -5.168 -2.394 -22.396 1.00 96.69 350 VAL A N 1
ATOM 2644 C CA . VAL A 1 350 ? -4.117 -3.228 -21.812 1.00 96.69 350 VAL A CA 1
ATOM 2645 C C . VAL A 1 350 ? -3.449 -3.988 -22.944 1.00 96.69 350 VAL A C 1
ATOM 2647 O O . VAL A 1 350 ? -4.086 -4.805 -23.606 1.00 96.69 350 VAL A O 1
ATOM 2650 N N . LEU A 1 351 ? -2.170 -3.704 -23.188 1.00 97.44 351 LEU A N 1
ATOM 2651 C CA . LEU A 1 351 ? -1.375 -4.505 -24.113 1.00 97.44 351 LEU A CA 1
ATOM 2652 C C . LEU A 1 351 ? -1.011 -5.815 -23.419 1.00 97.44 351 LEU A C 1
ATOM 2654 O O . LEU A 1 351 ? -0.621 -5.801 -22.252 1.00 97.44 351 LEU A O 1
ATOM 2658 N N . VAL A 1 352 ? -1.119 -6.926 -24.141 1.00 97.12 352 VAL A N 1
ATOM 2659 C CA . VAL A 1 352 ? -0.788 -8.256 -23.624 1.00 97.12 352 VAL A CA 1
ATOM 2660 C C . VAL A 1 352 ? 0.353 -8.826 -24.450 1.00 97.12 352 VAL A C 1
ATOM 2662 O O . VAL A 1 352 ? 0.214 -9.004 -25.660 1.00 97.12 352 VAL A O 1
ATOM 2665 N N . LEU A 1 353 ? 1.476 -9.117 -23.800 1.00 95.56 353 LEU A N 1
ATOM 2666 C CA . LEU A 1 353 ? 2.567 -9.880 -24.393 1.00 95.56 353 LEU A CA 1
ATOM 2667 C C . LEU A 1 353 ? 2.439 -11.322 -23.914 1.00 95.56 353 LEU A C 1
ATOM 2669 O O . LEU A 1 353 ? 2.455 -11.597 -22.713 1.00 95.56 353 LEU A O 1
ATOM 2673 N N . ALA A 1 354 ? 2.279 -12.236 -24.864 1.00 93.75 354 ALA A N 1
ATOM 2674 C CA . ALA A 1 354 ? 2.176 -13.660 -24.594 1.00 93.75 354 ALA A CA 1
ATOM 2675 C C . ALA A 1 354 ? 3.504 -14.357 -24.928 1.00 93.75 354 ALA A C 1
ATOM 2677 O O . ALA A 1 354 ? 4.181 -13.944 -25.874 1.00 93.75 354 ALA A O 1
ATOM 2678 N N . PRO A 1 355 ? 3.856 -15.444 -24.221 1.00 88.69 355 PRO A N 1
ATOM 2679 C CA . PRO A 1 355 ? 4.972 -16.288 -24.619 1.00 88.69 355 PRO A CA 1
ATOM 2680 C C . PRO A 1 355 ? 4.780 -16.793 -26.049 1.00 88.69 355 PRO A C 1
ATOM 2682 O O . PRO A 1 355 ? 3.673 -17.181 -26.439 1.00 88.69 355 PRO A O 1
ATOM 2685 N N . SER A 1 356 ? 5.864 -16.845 -26.822 1.00 82.31 356 SER A N 1
ATOM 2686 C CA . SER A 1 356 ? 5.846 -17.467 -28.144 1.00 82.31 356 SER A CA 1
ATOM 2687 C C . SER A 1 356 ? 5.329 -18.902 -28.033 1.00 82.31 356 SER A C 1
ATOM 2689 O O . SER A 1 356 ? 5.865 -19.707 -27.266 1.00 82.31 356 SER A O 1
ATOM 2691 N N . LYS A 1 357 ? 4.284 -19.231 -28.802 1.00 72.00 357 LYS A N 1
ATOM 2692 C CA . LYS A 1 357 ? 3.814 -20.614 -28.936 1.00 72.00 357 LYS A CA 1
ATOM 2693 C C . LYS A 1 357 ? 4.953 -21.426 -29.555 1.00 72.00 357 LYS A C 1
ATOM 2695 O O . LYS A 1 357 ? 5.401 -21.087 -30.648 1.00 72.00 357 LYS A O 1
ATOM 2700 N N . LYS A 1 358 ? 5.450 -22.427 -28.829 1.00 51.34 358 LYS A N 1
ATOM 2701 C CA . LYS A 1 358 ? 6.391 -23.411 -29.374 1.00 51.34 358 LYS A CA 1
ATOM 2702 C C . LYS A 1 358 ? 5.679 -24.407 -30.271 1.00 51.34 358 LYS A C 1
ATOM 2704 O O . LYS A 1 358 ? 4.520 -24.749 -29.940 1.00 51.34 358 LYS A O 1
#

Radius of gyration: 23.44 Å; chains: 1; bounding box: 56×52×57 Å

Secondary structure (DSSP, 8-state):
-PPPPEEEEES-S-HHHHHHHTT-SEEEEE-S-TT--SPP----TTHHHHHHHHHHHTT-EEEEEPPTT--TT-S-HHHHHHHHHHHHHHHHHHHHTT-SEEEEE--B--TTS-HHHHHHHHHHHHHHS--SS-EEEEP-S--TTBTTSSHHHHHHHHHHHTTSS-EEE--HHHHHHTT-----EEE-SSSEEEEEEGGGTEEEEEETTTTEEEEEEE-TT---EEEEEEETTTTEEEEEETTEEEEEETTT--EEEEEE--SSEEEEEEETTTTEEEEEETTTEEEEEEEEETTEEEEEEEEE--TT----EEETTTTEEEEEE--BPPPPTTPPTTPPPPBPTT--EEEEEPPPP-

pLDDT: mean 93.91, std 6.73, range [44.03, 98.81]

Foldseek 3Di:
DDDFDEEEDEQDQCVLVVCVVVVGQEYEYEQPALQDLDQTFHNHPVGLQVLLVSCVVVVGAYEYEFRQQQQLLEPDCVRNVSSLVNVLSSQVSCVSSVHQEYEYELHFYDPPDDLVSSLLSVLVSQVPRPRPHEYAYEEALDDPGGQRQDPVSVVVSCVRPVVGSHHHDYDPVSCVSSVNDDADWDDLVPQWIWGDPQVQQWIWIARNVVRDGPDIAHNPPAHRWGAWDADSVQQWIFTDRFQWTFIARNVPRDTLDIEGHEGQAHYWDAQPVQQWIWTFHLQQWIFIWHDPDPRDIYRPDIGGGDRALRYWDADNVQRKIKGKDFDFDDDDPPDDPPDDTHGDPPRIDIDIDGPPDD